Protein AF-A0A8T2N1R2-F1 (afdb_monomer)

Organism: NCBI:txid121402

Solvent-accessible surface area (backbone atoms only — not comparable to full-atom values): 10730 Å² total; per-residue (Å²): 121,95,56,75,42,43,44,20,63,55,46,2,45,54,53,41,50,47,35,52,53,49,24,70,77,41,65,88,71,53,42,64,60,51,45,48,59,64,24,45,57,50,28,50,69,54,32,20,38,89,85,43,65,39,53,32,65,60,62,90,76,58,83,48,73,69,56,55,56,65,55,77,40,59,55,21,35,24,44,32,15,43,54,51,52,52,51,24,61,82,59,32,59,76,35,46,76,62,33,73,69,36,48,76,73,36,93,70,86,63,99,56,56,68,66,68,43,48,47,41,61,29,62,38,50,48,53,69,44,75,49,74,41,86,90,81,20,39,35,36,52,41,72,42,50,81,54,85,84,64,81,72,101,66,93,72,71,50,60,42,82,42,78,51,68,56,98,86,39,78,50,84,71,44,73,44,74,47,56,57,52,72,49,86,88,121

Foldseek 3Di:
DPALLCLLLVQLVCLQVVLVVVCVVPVVPVSNVVLCVCQVVVVQQVLLALPFWFSGDDRVVDDDPVSSVVNPDSCSHRLSNVLLVVVCVLQPVVQVVVPDVSSVVDPRDDPDDPCVQVCLSGHGTADWDWDADLVFQKIAIDGHHPDPPDDDDDDHDHFDWDWDADPNHTDDIDTDRDRMDGDNPD

pLDDT: mean 91.83, std 6.38, range [62.91, 98.25]

Structure (mmCIF, N/CA/C/O backbone):
data_AF-A0A8T2N1R2-F1
#
_entry.id   AF-A0A8T2N1R2-F1
#
loop_
_atom_site.group_PDB
_atom_site.id
_atom_site.type_symbol
_atom_site.label_atom_id
_atom_site.label_alt_id
_atom_site.label_comp_id
_atom_site.label_asym_id
_atom_site.label_entity_id
_atom_site.label_seq_id
_atom_site.pd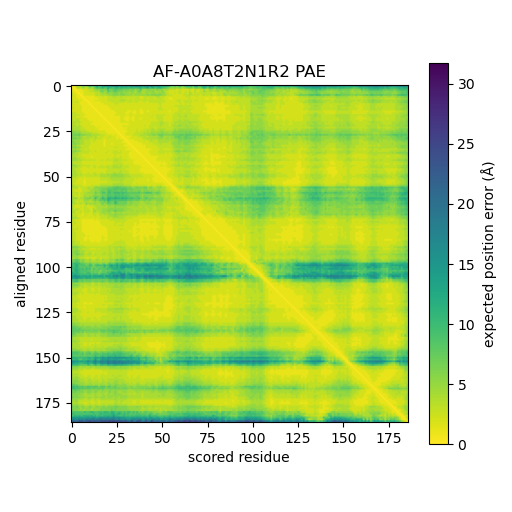bx_PDB_ins_code
_atom_site.Cartn_x
_atom_site.Cartn_y
_atom_site.Cartn_z
_atom_site.occupancy
_atom_site.B_iso_or_equiv
_atom_site.auth_seq_id
_atom_site.auth_comp_id
_atom_site.auth_asym_id
_atom_site.auth_atom_id
_atom_site.pdbx_PDB_model_num
ATOM 1 N N . MET A 1 1 ? 6.392 7.544 -17.492 1.00 75.44 1 MET A N 1
ATOM 2 C CA . MET A 1 1 ? 7.747 7.065 -17.164 1.00 75.44 1 MET A CA 1
ATOM 3 C C . MET A 1 1 ? 8.757 7.914 -17.919 1.00 75.44 1 MET A C 1
ATOM 5 O O . MET A 1 1 ? 8.677 7.963 -19.142 1.00 75.44 1 MET A O 1
ATOM 9 N N . LYS A 1 2 ? 9.627 8.644 -17.211 1.00 83.94 2 LYS A N 1
ATOM 10 C CA . LYS A 1 2 ? 10.732 9.404 -17.831 1.00 83.94 2 LYS A CA 1
ATOM 11 C C . LYS A 1 2 ? 12.068 8.660 -17.733 1.00 83.94 2 LYS A C 1
ATOM 13 O O . LYS A 1 2 ? 12.891 8.797 -18.632 1.00 83.94 2 LYS A O 1
ATOM 18 N N . TRP A 1 3 ? 12.240 7.849 -16.688 1.00 90.31 3 TRP A N 1
ATOM 19 C CA . TRP A 1 3 ? 13.431 7.044 -16.433 1.00 90.31 3 TRP A CA 1
ATOM 20 C C . TRP A 1 3 ? 13.084 5.730 -15.704 1.00 90.31 3 TRP A C 1
ATOM 22 O O . TRP A 1 3 ? 11.924 5.488 -15.367 1.00 90.31 3 TRP A O 1
ATOM 32 N N . TRP A 1 4 ? 14.076 4.855 -15.506 1.00 87.06 4 TRP A N 1
ATOM 33 C CA . TRP A 1 4 ? 13.900 3.502 -14.955 1.00 87.06 4 TRP A CA 1
ATOM 34 C C . TRP A 1 4 ? 13.509 3.460 -13.475 1.00 87.06 4 TRP A C 1
ATOM 36 O O . TRP A 1 4 ? 12.897 2.490 -13.049 1.00 87.06 4 TRP A O 1
ATOM 46 N N . ASN A 1 5 ? 13.782 4.511 -12.701 1.00 87.44 5 ASN A N 1
ATOM 47 C CA . ASN A 1 5 ? 13.339 4.620 -11.304 1.00 87.44 5 ASN A CA 1
ATOM 48 C C . ASN A 1 5 ? 11.800 4.614 -11.153 1.00 87.44 5 ASN A C 1
ATOM 50 O O . ASN A 1 5 ? 11.298 4.278 -10.086 1.00 87.44 5 ASN A O 1
ATOM 54 N N . ASP A 1 6 ? 11.061 4.933 -12.223 1.00 90.06 6 ASP A N 1
ATOM 55 C CA . ASP A 1 6 ? 9.595 4.871 -12.277 1.00 90.06 6 ASP A CA 1
ATOM 56 C C . ASP A 1 6 ? 9.065 3.544 -12.862 1.00 90.06 6 ASP A C 1
ATOM 58 O O . ASP A 1 6 ? 7.872 3.442 -13.158 1.00 90.06 6 ASP A O 1
ATOM 62 N N . LEU A 1 7 ? 9.914 2.525 -13.072 1.00 91.44 7 LEU A N 1
ATOM 63 C CA . LEU A 1 7 ? 9.506 1.244 -13.673 1.00 91.44 7 LEU A CA 1
ATOM 64 C C . LEU A 1 7 ? 8.327 0.602 -12.927 1.00 91.44 7 LEU A C 1
ATOM 66 O O . LEU A 1 7 ? 7.399 0.097 -13.558 1.00 91.44 7 LEU A O 1
ATOM 70 N N . TRP A 1 8 ? 8.318 0.701 -11.595 1.00 94.62 8 TRP A N 1
ATOM 71 C CA . TRP A 1 8 ? 7.246 0.190 -10.738 1.00 94.62 8 TRP A CA 1
ATOM 72 C C . TRP A 1 8 ? 5.869 0.756 -11.092 1.00 94.62 8 TRP A C 1
ATOM 74 O O . TRP A 1 8 ? 4.864 0.065 -10.940 1.00 94.62 8 TRP A O 1
ATOM 84 N N . LEU A 1 9 ? 5.799 2.000 -11.579 1.00 92.94 9 LEU A N 1
ATOM 85 C CA . LEU A 1 9 ? 4.529 2.611 -11.947 1.00 92.94 9 LEU A CA 1
ATOM 86 C C . LEU A 1 9 ? 3.963 1.957 -13.207 1.00 92.94 9 LEU A C 1
ATOM 88 O O . LEU A 1 9 ? 2.752 1.848 -13.330 1.00 92.94 9 LEU A O 1
ATOM 92 N N . ASN A 1 10 ? 4.819 1.510 -14.127 1.00 92.75 10 ASN A N 1
ATOM 93 C CA . ASN A 1 10 ? 4.383 0.777 -15.310 1.00 92.75 10 ASN A CA 1
ATOM 94 C C . ASN A 1 10 ? 4.013 -0.669 -14.952 1.00 92.75 10 ASN A C 1
ATOM 96 O O . ASN A 1 10 ? 2.876 -1.091 -15.159 1.00 92.75 10 ASN A O 1
ATOM 100 N N . GLU A 1 11 ? 4.951 -1.406 -14.355 1.00 96.00 11 GLU A N 1
ATOM 101 C CA . GLU A 1 11 ? 4.791 -2.840 -14.085 1.00 96.00 11 GLU A CA 1
ATOM 102 C C . GLU A 1 11 ? 3.768 -3.120 -12.980 1.00 96.00 11 GLU A C 1
ATOM 104 O O . GLU A 1 11 ? 2.915 -4.000 -13.111 1.00 96.00 11 GLU A O 1
ATOM 109 N N . GLY A 1 12 ? 3.784 -2.330 -11.906 1.00 95.81 12 GLY A N 1
ATOM 110 C CA . GLY A 1 12 ? 2.797 -2.414 -10.835 1.00 95.81 12 GLY A CA 1
ATOM 111 C C . GLY A 1 12 ? 1.394 -2.042 -11.311 1.00 95.81 12 GLY A C 1
ATOM 112 O O . GLY A 1 12 ? 0.423 -2.686 -10.910 1.00 95.81 12 GLY A O 1
ATOM 113 N N . PHE A 1 13 ? 1.265 -1.050 -12.205 1.00 94.06 13 PHE A N 1
ATOM 114 C CA . PHE A 1 13 ? -0.029 -0.700 -12.796 1.00 94.06 13 PHE A CA 1
ATOM 115 C C . PHE A 1 13 ? -0.547 -1.824 -13.684 1.00 94.06 13 PHE A C 1
ATOM 117 O O . PHE A 1 13 ? -1.669 -2.273 -13.465 1.00 94.06 13 PHE A O 1
ATOM 124 N N . ALA A 1 14 ? 0.272 -2.326 -14.616 1.00 95.25 14 ALA A N 1
ATOM 125 C CA . ALA A 1 14 ? -0.081 -3.453 -15.477 1.00 95.25 14 ALA A CA 1
ATOM 126 C C . ALA A 1 14 ? -0.496 -4.683 -14.653 1.00 95.25 14 ALA A C 1
ATOM 128 O O . ALA A 1 14 ? -1.533 -5.293 -14.918 1.00 95.25 14 ALA A O 1
ATOM 129 N N . THR A 1 15 ? 0.262 -4.988 -13.596 1.00 96.69 15 THR A N 1
ATOM 130 C CA . THR A 1 15 ? -0.050 -6.071 -12.659 1.00 96.69 15 THR A CA 1
ATOM 131 C C . THR A 1 15 ? -1.412 -5.850 -12.007 1.00 96.69 15 THR A C 1
ATOM 133 O O . THR A 1 15 ? -2.257 -6.736 -12.088 1.00 96.69 15 THR A O 1
ATOM 136 N N . TYR A 1 16 ? -1.686 -4.677 -11.425 1.00 95.44 16 TYR A N 1
ATOM 137 C CA . TYR A 1 16 ? -2.977 -4.395 -10.786 1.00 95.44 16 TYR A CA 1
ATOM 138 C C . TYR A 1 16 ? -4.156 -4.471 -11.767 1.00 95.44 16 TYR A C 1
ATOM 140 O O . TYR A 1 16 ? -5.131 -5.180 -11.507 1.00 95.44 16 TYR A O 1
ATOM 148 N N . VAL A 1 17 ? -4.070 -3.788 -12.912 1.00 93.25 17 VAL A N 1
ATOM 149 C CA . VAL A 1 17 ? -5.184 -3.742 -13.871 1.00 93.25 17 VAL A CA 1
ATOM 150 C C . VAL A 1 17 ? -5.419 -5.079 -14.567 1.00 93.25 17 VAL A C 1
ATOM 152 O O . VAL A 1 17 ? -6.540 -5.327 -15.002 1.00 93.25 17 VAL A O 1
ATOM 155 N N . SER A 1 18 ? -4.424 -5.973 -14.618 1.00 95.56 18 SER A N 1
ATOM 156 C CA . SER A 1 18 ? -4.630 -7.339 -15.115 1.00 95.56 18 SER A CA 1
ATOM 157 C C . SER A 1 18 ? -5.675 -8.100 -14.290 1.00 95.56 18 SER A C 1
ATOM 159 O O . SER A 1 18 ? -6.527 -8.771 -14.868 1.00 95.56 18 SER A O 1
ATOM 161 N N . TYR A 1 19 ? -5.695 -7.918 -12.960 1.00 95.38 19 TYR A N 1
ATOM 162 C CA . TYR A 1 19 ? -6.722 -8.500 -12.089 1.00 95.38 19 TYR A CA 1
ATOM 163 C C . TYR A 1 19 ? -8.093 -7.863 -12.325 1.00 95.38 19 TYR A C 1
ATOM 165 O O . TYR A 1 19 ? -9.101 -8.562 -12.266 1.00 95.38 19 TYR A O 1
ATOM 173 N N . LEU A 1 20 ? -8.146 -6.556 -12.612 1.00 92.81 20 LEU A N 1
ATOM 174 C CA . LEU A 1 20 ? -9.402 -5.876 -12.946 1.00 92.81 20 LEU A CA 1
ATOM 175 C C . LEU A 1 20 ? -9.973 -6.391 -14.271 1.00 92.81 20 LEU A C 1
ATOM 177 O O . LEU A 1 20 ? -11.139 -6.763 -14.316 1.00 92.81 20 LEU A O 1
ATOM 181 N N . GLY A 1 21 ? -9.146 -6.469 -15.316 1.00 93.62 21 GLY A N 1
ATOM 182 C CA . GLY A 1 21 ? -9.560 -6.951 -16.633 1.00 93.62 21 GLY A CA 1
ATOM 183 C C . GLY A 1 21 ? -9.948 -8.429 -16.629 1.00 93.62 21 GLY A C 1
ATOM 184 O O . GLY A 1 21 ? -10.961 -8.795 -17.214 1.00 93.62 21 GLY A O 1
ATOM 185 N N . ALA A 1 22 ? -9.197 -9.278 -15.924 1.00 96.06 22 ALA A N 1
ATOM 186 C CA . ALA A 1 22 ? -9.553 -10.687 -15.771 1.00 96.06 22 ALA A CA 1
ATOM 187 C C . ALA A 1 22 ? -10.863 -10.870 -14.989 1.00 96.06 22 ALA A C 1
ATOM 189 O O . ALA A 1 22 ? -11.673 -11.712 -15.355 1.00 96.06 22 ALA A O 1
ATOM 190 N N . ASN A 1 23 ? -11.104 -10.062 -13.951 1.00 95.19 23 ASN A N 1
ATOM 191 C CA . ASN A 1 23 ? -12.371 -10.075 -13.222 1.00 95.19 23 ASN A CA 1
ATOM 192 C C . ASN A 1 23 ? -13.541 -9.523 -14.051 1.00 95.19 23 ASN A C 1
ATOM 194 O O . ASN A 1 23 ? -14.673 -9.923 -13.828 1.00 95.19 23 ASN A O 1
ATOM 198 N N . ASP A 1 24 ? -13.303 -8.570 -14.950 1.00 94.31 24 ASP A N 1
ATOM 199 C CA . ASP A 1 24 ? -14.333 -8.072 -15.870 1.00 94.31 24 ASP A CA 1
ATOM 200 C C . ASP A 1 24 ? -14.708 -9.137 -16.912 1.00 94.31 24 ASP A C 1
ATOM 202 O O . ASP A 1 24 ? -15.887 -9.366 -17.173 1.00 94.31 24 ASP A O 1
ATOM 206 N N . ALA A 1 25 ? -13.708 -9.850 -17.441 1.00 97.25 25 ALA A N 1
ATOM 207 C CA . ALA A 1 25 ? -13.913 -10.955 -18.371 1.00 97.25 25 ALA A CA 1
ATOM 208 C C . ALA A 1 25 ? -14.581 -12.175 -17.712 1.00 97.25 25 ALA A C 1
ATOM 210 O O . ALA A 1 25 ? -15.438 -12.801 -18.329 1.00 97.25 25 ALA A O 1
ATOM 211 N N . GLU A 1 26 ? -14.201 -12.500 -16.472 1.00 96.94 26 GLU A N 1
ATOM 212 C CA . GLU A 1 26 ? -14.676 -13.674 -15.727 1.00 96.94 26 GLU A CA 1
ATOM 213 C C . GLU A 1 26 ? -15.063 -13.302 -14.274 1.00 96.94 26 GLU A C 1
ATOM 215 O O . GLU A 1 26 ? -14.305 -13.562 -13.329 1.00 96.94 26 GLU A O 1
ATOM 220 N N . PRO A 1 27 ? -16.247 -12.694 -14.052 1.00 95.38 27 PRO A N 1
ATOM 221 C CA . PRO A 1 27 ? -16.643 -12.156 -12.742 1.00 95.38 27 PRO A CA 1
ATOM 222 C C . PRO A 1 27 ? -16.803 -13.199 -11.630 1.00 95.38 27 PRO A C 1
ATOM 224 O O . PRO A 1 27 ? -16.587 -12.892 -10.457 1.00 95.38 27 PRO A O 1
ATOM 227 N N . ASP A 1 28 ? -17.145 -14.439 -11.984 1.00 96.44 28 ASP A N 1
ATOM 228 C CA . ASP A 1 28 ? -17.453 -15.503 -11.020 1.00 96.44 28 ASP A CA 1
ATOM 229 C C . ASP A 1 28 ? -16.201 -16.208 -10.463 1.00 96.44 28 ASP A C 1
ATOM 231 O O . ASP A 1 28 ? -16.298 -17.054 -9.574 1.00 96.44 28 ASP A O 1
ATOM 235 N N . TRP A 1 29 ? -15.008 -15.882 -10.970 1.00 95.19 29 TRP A N 1
ATOM 236 C CA . TRP A 1 29 ? -13.757 -16.544 -10.576 1.00 95.19 29 TRP A CA 1
ATOM 237 C C . TRP A 1 29 ? -13.134 -15.979 -9.293 1.00 95.19 29 TRP A C 1
ATOM 239 O O . TRP A 1 29 ? -12.192 -16.567 -8.763 1.00 95.19 29 TRP A O 1
ATOM 249 N N . GLY A 1 30 ? -13.614 -14.832 -8.798 1.00 93.31 30 GLY A N 1
ATOM 250 C CA . GLY A 1 30 ? -13.039 -14.180 -7.615 1.00 93.31 30 GLY A CA 1
ATOM 251 C C . GLY A 1 30 ? -11.601 -13.689 -7.830 1.00 93.31 30 GLY A C 1
ATOM 252 O O . GLY A 1 30 ? -10.791 -13.677 -6.904 1.00 93.31 30 GLY A O 1
ATOM 253 N N . VAL A 1 31 ? -11.246 -13.289 -9.058 1.00 93.62 31 VAL A N 1
ATOM 254 C CA . VAL A 1 31 ? -9.857 -12.962 -9.437 1.00 93.62 31 VAL A CA 1
ATOM 255 C C . VAL A 1 31 ? -9.283 -11.809 -8.608 1.00 93.62 31 VAL A C 1
ATOM 257 O O . VAL A 1 31 ? -8.111 -11.855 -8.232 1.00 93.62 31 VAL A O 1
ATOM 260 N N . LYS A 1 32 ? -10.094 -10.800 -8.253 1.00 91.19 32 LYS A N 1
ATOM 261 C CA . LYS A 1 32 ? -9.642 -9.678 -7.406 1.00 91.19 32 LYS A CA 1
ATOM 262 C C . LYS A 1 32 ? -9.130 -10.140 -6.029 1.00 91.19 32 LYS A C 1
ATOM 264 O O . LYS A 1 32 ? -8.213 -9.512 -5.495 1.00 91.19 32 LYS A O 1
ATOM 269 N N . ASP A 1 33 ? -9.641 -11.245 -5.486 1.00 93.75 33 ASP A N 1
ATOM 270 C CA . ASP A 1 33 ? -9.211 -11.779 -4.186 1.00 93.75 33 ASP A CA 1
ATOM 271 C C . ASP A 1 33 ? -7.852 -12.484 -4.278 1.00 93.75 33 ASP A C 1
ATOM 273 O O . ASP A 1 33 ? -7.022 -12.379 -3.369 1.00 93.75 33 ASP A O 1
ATOM 277 N N . LEU A 1 34 ? -7.564 -13.123 -5.418 1.00 94.56 34 LEU A N 1
ATOM 278 C CA . LEU A 1 34 ? -6.270 -13.761 -5.679 1.00 94.56 34 LEU A CA 1
ATOM 279 C C . LEU A 1 34 ? -5.113 -12.758 -5.620 1.00 94.56 34 LEU A C 1
ATOM 281 O O . LEU A 1 34 ? -4.001 -13.118 -5.229 1.00 94.56 34 LEU A O 1
ATOM 285 N N . MET A 1 35 ? -5.367 -11.485 -5.937 1.00 94.50 35 MET A N 1
ATOM 286 C CA . MET A 1 35 ? -4.364 -10.429 -5.810 1.00 94.50 35 MET A CA 1
ATOM 287 C C . MET A 1 35 ? -3.853 -10.287 -4.371 1.00 94.50 35 MET A C 1
ATOM 289 O O . MET A 1 35 ? -2.653 -10.086 -4.167 1.00 94.50 35 MET A O 1
ATOM 293 N N . VAL A 1 36 ? -4.738 -10.405 -3.376 1.00 94.81 36 VAL A N 1
ATOM 294 C CA . VAL A 1 36 ? -4.368 -10.307 -1.957 1.00 94.81 36 VAL A CA 1
ATOM 295 C C . VAL A 1 36 ? -3.434 -11.454 -1.583 1.00 94.81 36 VAL A C 1
ATOM 297 O O . VAL A 1 36 ? -2.386 -11.231 -0.978 1.00 94.81 36 VAL A O 1
ATOM 300 N N . LEU A 1 37 ? -3.769 -12.673 -2.004 1.00 94.31 37 LEU A N 1
ATOM 301 C CA . LEU A 1 37 ? -2.959 -13.853 -1.726 1.00 94.31 37 LEU A CA 1
ATOM 302 C C . LEU A 1 37 ? -1.587 -13.790 -2.410 1.00 94.31 37 LEU A C 1
ATOM 304 O O . LEU A 1 37 ? -0.562 -13.951 -1.751 1.00 94.31 37 LEU A O 1
ATOM 308 N N . TYR A 1 38 ? -1.554 -13.555 -3.722 1.00 94.31 38 TYR A N 1
ATOM 309 C CA . TYR A 1 38 ? -0.323 -13.717 -4.498 1.00 94.31 38 TYR A CA 1
ATOM 310 C C . TYR A 1 38 ? 0.580 -12.481 -4.507 1.00 94.31 38 TYR A C 1
ATOM 312 O O . TYR A 1 38 ? 1.798 -12.633 -4.545 1.00 94.31 38 TYR A O 1
ATOM 320 N N . ASN A 1 39 ? 0.021 -11.268 -4.443 1.00 96.44 39 ASN A N 1
ATOM 321 C CA . ASN A 1 39 ? 0.820 -10.038 -4.502 1.00 96.44 39 ASN A CA 1
ATOM 322 C C . ASN A 1 39 ? 1.014 -9.433 -3.120 1.00 96.44 39 ASN A C 1
ATOM 324 O O . ASN A 1 39 ? 2.153 -9.229 -2.717 1.00 96.44 39 ASN A O 1
ATOM 328 N N . VAL A 1 40 ? -0.074 -9.184 -2.383 1.00 96.12 40 VAL A N 1
ATOM 329 C CA . VAL A 1 40 ? 0.010 -8.486 -1.089 1.00 96.12 40 VAL A CA 1
ATOM 330 C C . VAL A 1 40 ? 0.746 -9.348 -0.061 1.00 96.12 40 VAL A C 1
ATOM 332 O O . VAL A 1 40 ? 1.785 -8.942 0.454 1.00 96.12 40 VAL A O 1
ATOM 335 N N . HIS A 1 41 ? 0.269 -10.567 0.204 1.00 94.88 41 HIS A N 1
ATOM 336 C CA . HIS A 1 41 ? 0.947 -11.462 1.147 1.00 94.88 41 HIS A CA 1
ATOM 337 C C . HIS A 1 41 ? 2.305 -11.943 0.630 1.00 94.88 41 HIS A C 1
ATOM 339 O O . HIS A 1 41 ? 3.254 -12.030 1.409 1.00 94.88 41 HIS A O 1
ATOM 345 N N . GLY A 1 42 ? 2.410 -12.216 -0.675 1.00 95.38 42 GLY A N 1
ATOM 346 C CA . GLY A 1 42 ? 3.668 -12.622 -1.300 1.00 95.38 42 GLY A CA 1
ATOM 347 C C . GLY A 1 42 ? 4.776 -11.586 -1.106 1.00 95.38 42 GLY A C 1
ATOM 348 O O . GLY A 1 42 ? 5.885 -11.939 -0.706 1.00 95.38 42 GLY A O 1
ATOM 349 N N . VAL A 1 43 ? 4.476 -10.300 -1.322 1.00 97.69 43 VAL A N 1
ATOM 350 C CA . VAL A 1 43 ? 5.486 -9.242 -1.211 1.00 97.69 43 VAL A CA 1
ATOM 351 C C . VAL A 1 43 ? 5.823 -8.881 0.232 1.00 97.69 43 VAL A C 1
ATOM 353 O O . VAL A 1 43 ? 6.958 -8.503 0.504 1.00 97.69 43 VAL A O 1
ATOM 356 N N . PHE A 1 44 ? 4.903 -9.069 1.185 1.00 97.75 44 PHE A N 1
ATOM 357 C CA . PHE A 1 44 ? 5.205 -8.840 2.601 1.00 97.75 44 PHE A CA 1
ATOM 358 C C . PHE A 1 44 ? 6.387 -9.672 3.105 1.00 97.75 44 PHE A C 1
ATOM 360 O O . PHE A 1 44 ? 7.152 -9.184 3.931 1.00 97.75 44 PHE A O 1
ATOM 367 N N . ALA A 1 45 ? 6.576 -10.895 2.599 1.00 95.81 45 ALA A N 1
ATOM 368 C CA . ALA A 1 45 ? 7.683 -11.751 3.020 1.00 95.81 45 ALA A CA 1
ATOM 369 C C . ALA A 1 45 ? 9.061 -11.176 2.649 1.00 95.81 45 ALA A C 1
ATOM 371 O O . ALA A 1 45 ? 10.002 -11.293 3.430 1.00 95.81 45 ALA A O 1
ATOM 372 N N . VAL A 1 46 ? 9.179 -10.549 1.474 1.00 96.25 46 VAL A N 1
ATOM 373 C CA . VAL A 1 46 ? 10.442 -9.953 1.008 1.00 96.25 46 VAL A CA 1
ATOM 374 C C . VAL A 1 46 ? 10.617 -8.518 1.496 1.00 96.25 46 VAL A C 1
ATOM 376 O O . VAL A 1 46 ? 11.725 -8.114 1.835 1.00 96.25 46 VAL A O 1
ATOM 379 N N . ASP A 1 47 ? 9.527 -7.757 1.593 1.00 97.25 47 ASP A N 1
ATOM 380 C CA . ASP A 1 47 ? 9.571 -6.341 1.956 1.00 97.25 47 ASP A CA 1
ATOM 381 C C . ASP A 1 47 ? 9.741 -6.129 3.470 1.00 97.25 47 ASP A C 1
ATOM 383 O O . ASP A 1 47 ? 10.108 -5.045 3.911 1.00 97.25 47 ASP A O 1
ATOM 387 N N . ALA A 1 48 ? 9.537 -7.183 4.267 1.00 97.00 48 ALA A N 1
ATOM 388 C CA . ALA A 1 48 ? 9.847 -7.226 5.695 1.00 97.00 48 ALA A CA 1
ATOM 389 C C . ALA A 1 48 ? 11.308 -7.629 5.997 1.00 97.00 48 ALA A C 1
ATOM 391 O O . ALA A 1 48 ? 11.648 -7.903 7.152 1.00 97.00 48 ALA A O 1
ATOM 392 N N . LEU A 1 49 ? 12.178 -7.716 4.986 1.00 95.75 49 LEU A N 1
ATOM 393 C CA . LEU A 1 49 ? 13.613 -7.936 5.171 1.00 95.75 49 LEU A CA 1
ATOM 394 C C . LEU A 1 49 ? 14.355 -6.597 5.236 1.00 95.75 49 LEU A C 1
ATOM 396 O O . LEU A 1 49 ? 14.059 -5.666 4.489 1.00 95.75 49 LEU A O 1
ATOM 400 N N . ALA A 1 50 ? 15.399 -6.518 6.066 1.00 94.00 50 ALA A N 1
ATOM 401 C CA . ALA A 1 50 ? 16.259 -5.332 6.139 1.00 94.00 50 ALA A CA 1
ATOM 402 C C . ALA A 1 50 ? 16.998 -5.029 4.820 1.00 94.00 50 ALA A C 1
ATOM 404 O O . ALA A 1 50 ? 17.462 -3.909 4.620 1.00 94.00 50 ALA A O 1
ATOM 405 N N . SER A 1 51 ? 17.090 -6.016 3.925 1.00 92.62 51 SER A N 1
ATOM 406 C CA . SER A 1 51 ? 17.668 -5.903 2.584 1.00 92.62 51 SER A CA 1
ATOM 407 C C . SER A 1 51 ? 16.668 -5.470 1.503 1.00 92.62 51 SER A C 1
ATOM 409 O O . SER A 1 51 ? 17.033 -5.487 0.331 1.00 92.62 51 SER A O 1
ATOM 411 N N . SER A 1 52 ? 15.416 -5.149 1.858 1.00 94.75 52 SER A N 1
ATOM 412 C CA . SER A 1 52 ? 14.434 -4.614 0.903 1.00 94.75 52 SER A CA 1
ATOM 413 C C . SER A 1 52 ? 14.879 -3.253 0.337 1.00 94.75 52 SER A C 1
ATOM 415 O O . SER A 1 52 ? 15.862 -2.652 0.780 1.00 94.75 52 SER A O 1
ATOM 417 N N . HIS A 1 53 ? 14.133 -2.729 -0.633 1.00 94.00 53 HIS A N 1
ATOM 418 C CA . HIS A 1 53 ? 14.340 -1.404 -1.203 1.00 94.00 53 HIS A CA 1
ATOM 419 C C . HIS A 1 53 ? 13.014 -0.645 -1.423 1.00 94.00 53 HIS A C 1
ATOM 421 O O . HIS A 1 53 ? 11.931 -1.235 -1.421 1.00 94.00 53 HIS A O 1
ATOM 427 N N . PRO A 1 54 ? 13.057 0.694 -1.556 1.00 95.19 54 PRO A N 1
ATOM 428 C CA . PRO A 1 54 ? 11.894 1.490 -1.953 1.00 95.19 54 PRO A CA 1
ATOM 429 C C . PRO A 1 54 ? 11.386 1.128 -3.358 1.00 95.19 54 PRO A C 1
ATOM 431 O O . PRO A 1 54 ? 12.154 0.632 -4.181 1.00 95.19 54 PRO A O 1
ATOM 434 N N . LEU A 1 55 ? 10.120 1.444 -3.662 1.00 95.06 55 LEU A N 1
ATOM 435 C CA . LEU A 1 55 ? 9.576 1.319 -5.027 1.00 95.06 55 LEU A CA 1
ATOM 436 C C . LEU A 1 55 ? 10.240 2.296 -5.999 1.00 95.06 55 LEU A C 1
ATOM 438 O O . LEU A 1 55 ? 10.463 1.966 -7.157 1.00 95.06 55 LEU A O 1
ATOM 442 N N . SER A 1 56 ? 10.526 3.505 -5.518 1.00 93.56 56 SER A N 1
ATOM 443 C CA . SER A 1 56 ? 11.153 4.565 -6.292 1.00 93.56 56 SER A CA 1
ATOM 444 C C . SER A 1 56 ? 12.396 5.064 -5.575 1.00 93.56 56 SER A C 1
ATOM 446 O O . SER A 1 56 ? 12.377 5.353 -4.378 1.00 93.56 56 SER A O 1
ATOM 448 N N . SER A 1 57 ? 13.459 5.239 -6.346 1.00 88.25 57 SER A N 1
ATOM 449 C CA . SER A 1 57 ? 14.712 5.870 -5.942 1.00 88.25 57 SER A CA 1
ATOM 450 C C . SER A 1 57 ? 14.945 7.155 -6.740 1.00 88.25 57 SER A C 1
ATOM 452 O O . SER A 1 57 ? 14.129 7.541 -7.588 1.00 88.25 57 SER A O 1
ATOM 454 N N . ARG A 1 58 ? 16.046 7.857 -6.454 1.00 86.31 58 ARG A N 1
ATOM 455 C CA . ARG A 1 58 ? 16.462 9.008 -7.265 1.00 86.31 58 ARG A CA 1
ATOM 456 C C . ARG A 1 58 ? 16.932 8.521 -8.634 1.00 86.31 58 ARG A C 1
ATOM 458 O O . ARG A 1 58 ? 17.632 7.518 -8.717 1.00 86.31 58 ARG A O 1
ATOM 465 N N . GLU A 1 59 ? 16.621 9.261 -9.698 1.00 87.00 59 GLU A N 1
ATOM 466 C CA . GLU A 1 59 ? 17.072 8.927 -11.063 1.00 87.00 59 GLU A CA 1
ATOM 467 C C . GLU A 1 59 ? 18.594 8.706 -11.126 1.00 87.00 59 GLU A C 1
ATOM 469 O O . GLU A 1 59 ? 19.066 7.736 -11.713 1.00 87.00 59 GLU A O 1
ATOM 474 N N . GLU A 1 60 ? 19.344 9.560 -10.425 1.00 85.81 60 GLU A N 1
ATOM 475 C CA . GLU A 1 60 ? 20.806 9.532 -10.304 1.00 85.81 60 GLU A CA 1
ATOM 476 C C . GLU A 1 60 ? 21.359 8.254 -9.647 1.00 85.81 60 GLU A C 1
ATOM 478 O O . GLU A 1 60 ? 22.560 8.006 -9.727 1.00 85.81 60 GLU A O 1
ATOM 483 N N . GLU A 1 61 ? 20.531 7.444 -8.985 1.00 86.69 61 GLU A N 1
ATOM 484 C CA . GLU A 1 61 ? 20.948 6.179 -8.369 1.00 86.69 61 GLU A CA 1
ATOM 485 C C . GLU A 1 61 ? 20.878 5.007 -9.365 1.00 86.69 61 GLU A C 1
ATOM 487 O O . GLU A 1 61 ? 21.542 3.989 -9.156 1.00 86.69 61 GLU A O 1
ATOM 492 N N . ILE A 1 62 ? 20.162 5.165 -10.488 1.00 87.38 62 ILE A N 1
ATOM 493 C CA . ILE A 1 62 ? 19.934 4.129 -11.506 1.00 87.38 62 ILE A CA 1
ATOM 494 C C . ILE A 1 62 ? 20.601 4.536 -12.825 1.00 87.38 62 ILE A C 1
ATOM 496 O O . ILE A 1 62 ? 19.986 5.169 -13.680 1.00 87.38 62 ILE A O 1
ATOM 500 N N . ASN A 1 63 ? 21.866 4.147 -13.014 1.00 87.19 63 ASN A N 1
ATOM 501 C CA . ASN A 1 63 ? 22.630 4.507 -14.222 1.00 87.19 63 ASN A CA 1
ATOM 502 C C . ASN A 1 63 ? 23.178 3.301 -14.987 1.00 87.19 63 ASN A C 1
ATOM 504 O O . ASN A 1 63 ? 23.427 3.386 -16.189 1.00 87.19 63 ASN A O 1
ATOM 508 N N . LYS A 1 64 ? 23.440 2.188 -14.297 1.00 90.19 64 LYS A N 1
ATOM 509 C CA . LYS A 1 64 ? 24.088 1.010 -14.880 1.00 90.19 64 LYS A CA 1
ATOM 510 C C . LYS A 1 64 ? 23.049 -0.052 -15.248 1.00 90.19 64 LYS A C 1
ATOM 512 O O . LYS A 1 64 ? 22.111 -0.254 -14.482 1.00 90.19 64 LYS A O 1
ATOM 517 N N . PRO A 1 65 ? 23.264 -0.829 -16.326 1.00 90.12 65 PRO A N 1
ATOM 518 C CA . PRO A 1 65 ? 22.366 -1.926 -16.700 1.00 90.12 65 PRO A CA 1
ATOM 519 C C . PRO A 1 65 ? 22.100 -2.935 -15.576 1.00 90.12 65 PRO A C 1
ATOM 521 O O . PRO A 1 65 ? 20.980 -3.404 -15.433 1.00 90.12 65 PRO A O 1
ATOM 524 N N . ALA A 1 66 ? 23.104 -3.234 -14.743 1.00 87.75 66 ALA A N 1
ATOM 525 C CA . ALA A 1 66 ? 22.928 -4.119 -13.591 1.00 87.75 66 ALA A CA 1
ATOM 526 C C . ALA A 1 66 ? 21.914 -3.564 -12.575 1.00 87.75 66 ALA A C 1
ATOM 528 O O . ALA A 1 66 ? 21.044 -4.299 -12.133 1.00 87.75 66 ALA A O 1
ATOM 529 N N . GLN A 1 67 ? 21.968 -2.259 -12.292 1.00 86.06 67 GLN A N 1
ATOM 530 C CA . GLN A 1 67 ? 21.024 -1.592 -11.388 1.00 86.06 67 GLN A CA 1
ATOM 531 C C . GLN A 1 67 ? 19.611 -1.561 -11.979 1.00 86.06 67 GLN A C 1
ATOM 533 O O . GLN A 1 67 ? 18.636 -1.693 -11.258 1.00 86.06 67 GLN A O 1
ATOM 538 N N . ILE A 1 68 ? 19.493 -1.409 -13.303 1.00 87.00 68 ILE A N 1
ATOM 539 C CA . ILE A 1 68 ? 18.200 -1.499 -13.993 1.00 87.00 68 ILE A CA 1
ATOM 540 C C . ILE A 1 68 ? 17.631 -2.917 -13.860 1.00 87.00 68 ILE A C 1
ATOM 542 O O . ILE A 1 68 ? 16.452 -3.067 -13.563 1.00 87.00 68 ILE A O 1
ATOM 546 N N . ASN A 1 69 ? 18.460 -3.951 -14.035 1.00 88.12 69 ASN A N 1
ATOM 547 C CA . ASN A 1 69 ? 18.038 -5.346 -13.880 1.00 88.12 69 ASN A CA 1
ATOM 548 C C . ASN A 1 69 ? 17.578 -5.668 -12.451 1.00 88.12 69 ASN A C 1
ATOM 550 O O . ASN A 1 69 ? 16.646 -6.447 -12.285 1.00 88.12 69 ASN A O 1
ATOM 554 N N . GLU A 1 70 ? 18.194 -5.063 -11.433 1.00 87.81 70 GLU A N 1
ATOM 555 C CA . GLU A 1 70 ? 17.790 -5.223 -10.029 1.00 87.81 70 GLU A CA 1
ATOM 556 C C . GLU A 1 70 ? 16.364 -4.718 -9.757 1.00 87.81 70 GLU A C 1
ATOM 558 O O . GLU A 1 70 ? 15.716 -5.222 -8.849 1.00 87.81 70 GLU A O 1
ATOM 563 N N . LEU A 1 71 ? 15.834 -3.796 -10.572 1.00 88.69 71 LEU A N 1
ATOM 564 C CA . LEU A 1 71 ? 14.451 -3.324 -10.445 1.00 88.69 71 LEU A CA 1
ATOM 565 C C . LEU A 1 71 ? 13.415 -4.348 -10.933 1.00 88.69 71 LEU A C 1
ATOM 567 O O . LEU A 1 71 ? 12.227 -4.163 -10.686 1.00 88.69 71 LEU A O 1
ATOM 571 N N . PHE A 1 72 ? 13.812 -5.408 -11.643 1.00 90.38 72 PHE A N 1
ATOM 572 C CA . PHE A 1 72 ? 12.894 -6.451 -12.116 1.00 90.38 72 PHE A CA 1
ATOM 573 C C . PHE A 1 72 ? 12.665 -7.508 -11.030 1.00 90.38 72 PHE A C 1
ATOM 575 O O . PHE A 1 72 ? 13.048 -8.669 -11.175 1.00 90.38 72 PHE A O 1
ATOM 582 N N . ASP A 1 73 ? 12.040 -7.092 -9.934 1.00 93.31 73 ASP A N 1
ATOM 583 C CA . ASP A 1 73 ? 11.877 -7.893 -8.727 1.00 93.31 73 ASP A CA 1
ATOM 584 C C . ASP A 1 73 ? 10.427 -7.875 -8.198 1.00 93.31 73 ASP A C 1
ATOM 586 O O . ASP A 1 73 ? 9.536 -7.233 -8.750 1.00 93.31 73 ASP A O 1
ATOM 590 N N . SER A 1 74 ? 10.144 -8.591 -7.111 1.00 94.75 74 SER A N 1
ATOM 591 C CA . SER A 1 74 ? 8.788 -8.634 -6.552 1.00 94.75 74 SER A CA 1
ATOM 592 C C . SER A 1 74 ? 8.338 -7.310 -5.925 1.00 94.75 74 SER A C 1
ATOM 594 O O . SER A 1 74 ? 7.130 -7.077 -5.845 1.00 94.75 74 SER A O 1
ATOM 596 N N . ILE A 1 75 ? 9.247 -6.421 -5.512 1.00 97.12 75 ILE A N 1
ATOM 597 C CA . ILE A 1 75 ? 8.880 -5.086 -5.030 1.00 97.12 75 ILE A CA 1
ATOM 598 C C . ILE A 1 75 ? 8.251 -4.279 -6.173 1.00 97.12 75 ILE A C 1
ATOM 600 O O . ILE A 1 75 ? 7.107 -3.833 -6.050 1.00 97.12 75 ILE A O 1
ATOM 604 N N . THR A 1 76 ? 8.929 -4.159 -7.314 1.00 96.06 76 THR A N 1
ATOM 605 C CA . THR A 1 76 ? 8.443 -3.395 -8.478 1.00 96.06 76 THR A CA 1
ATOM 606 C C . THR A 1 76 ? 7.060 -3.846 -8.951 1.00 96.06 76 THR A C 1
ATOM 608 O O . THR A 1 76 ? 6.190 -3.007 -9.194 1.00 96.06 76 THR A O 1
ATOM 611 N N . TYR A 1 77 ? 6.824 -5.157 -9.034 1.00 97.12 77 TYR A N 1
ATOM 612 C CA . TYR A 1 77 ? 5.562 -5.707 -9.538 1.00 97.12 77 TYR A CA 1
ATOM 613 C C . TYR A 1 77 ? 4.510 -5.796 -8.426 1.00 97.12 77 TYR A C 1
ATOM 615 O O . TYR A 1 77 ? 3.478 -5.120 -8.469 1.00 97.12 77 TYR A O 1
ATOM 623 N N . SER A 1 78 ? 4.772 -6.598 -7.393 1.00 97.94 78 SER A N 1
ATOM 624 C CA . SER A 1 78 ? 3.770 -6.964 -6.390 1.00 97.94 78 SER A CA 1
ATOM 625 C C . SER A 1 78 ? 3.512 -5.848 -5.377 1.00 97.94 78 SER A C 1
ATOM 627 O O . SER A 1 78 ? 2.347 -5.575 -5.067 1.00 97.94 78 SER A O 1
ATOM 629 N N . LYS A 1 79 ? 4.548 -5.154 -4.873 1.00 98.25 79 LYS A N 1
ATOM 630 C CA . LYS A 1 79 ? 4.341 -3.994 -3.978 1.00 98.25 79 LYS A CA 1
ATOM 631 C C . LYS A 1 79 ? 3.778 -2.815 -4.761 1.00 98.25 79 LYS A C 1
ATOM 633 O O . LYS A 1 79 ? 2.84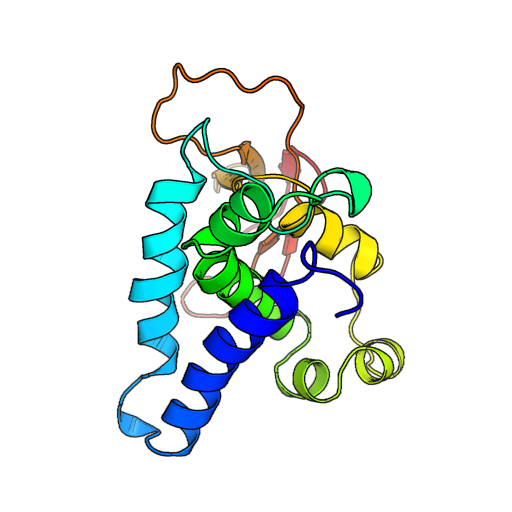2 -2.182 -4.274 1.00 98.25 79 LYS A O 1
ATOM 638 N N . GLY A 1 80 ? 4.265 -2.577 -5.981 1.00 97.50 80 GLY A N 1
ATOM 639 C CA . GLY A 1 80 ? 3.718 -1.559 -6.882 1.00 97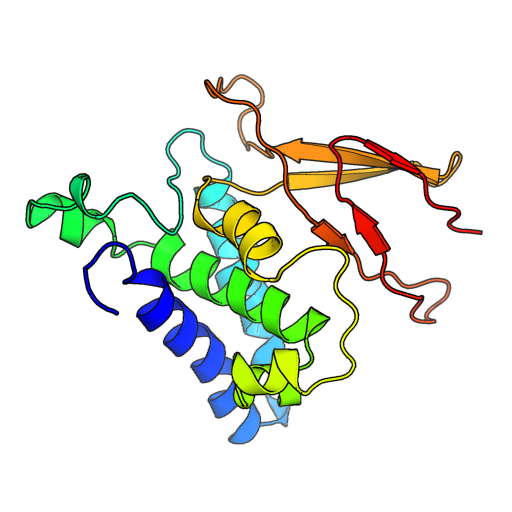.50 80 GLY A CA 1
ATOM 640 C C . GLY A 1 80 ? 2.210 -1.731 -7.083 1.00 97.50 80 GLY A C 1
ATOM 641 O O . GLY A 1 80 ? 1.434 -0.819 -6.795 1.00 97.50 80 GLY A O 1
ATOM 642 N N . ALA A 1 81 ? 1.774 -2.938 -7.454 1.00 97.50 81 ALA A N 1
ATOM 643 C CA . ALA A 1 81 ? 0.357 -3.264 -7.601 1.00 97.50 81 ALA A CA 1
ATOM 644 C C . ALA A 1 81 ? -0.427 -3.128 -6.285 1.00 97.50 81 ALA A C 1
ATOM 646 O O . ALA A 1 81 ? -1.537 -2.597 -6.272 1.00 97.50 81 ALA A O 1
ATOM 647 N N . SER A 1 82 ? 0.143 -3.572 -5.162 1.00 97.94 82 SER A N 1
ATOM 648 C CA . SER A 1 82 ? -0.504 -3.505 -3.842 1.00 97.94 82 SER A CA 1
ATOM 649 C C . SER A 1 82 ? -0.745 -2.063 -3.383 1.00 97.94 82 SER A C 1
ATOM 651 O O . SER A 1 82 ? -1.830 -1.741 -2.894 1.00 97.94 82 SER A O 1
ATOM 653 N N . VAL A 1 83 ? 0.235 -1.178 -3.589 1.00 97.62 83 VAL A N 1
ATOM 654 C CA . VAL A 1 83 ? 0.128 0.254 -3.280 1.00 97.62 83 VAL A CA 1
ATOM 655 C C . VAL A 1 83 ? -0.881 0.939 -4.207 1.00 97.62 83 VAL A C 1
ATOM 657 O O . VAL A 1 83 ? -1.687 1.738 -3.733 1.00 97.62 83 VAL A O 1
ATOM 660 N N . LEU A 1 84 ? -0.915 0.590 -5.498 1.00 96.06 84 LEU A N 1
ATOM 661 C CA . LEU A 1 84 ? -1.919 1.109 -6.437 1.00 96.06 84 LEU A CA 1
ATOM 662 C C . LEU A 1 84 ? -3.336 0.626 -6.110 1.00 96.06 84 LEU A C 1
ATOM 664 O O . LEU A 1 84 ? -4.276 1.415 -6.168 1.00 96.06 84 LEU A O 1
ATOM 668 N N . ARG A 1 85 ? -3.500 -0.629 -5.679 1.00 95.81 85 ARG A N 1
ATOM 669 C CA . ARG A 1 85 ? -4.780 -1.132 -5.163 1.00 95.81 85 ARG A CA 1
ATOM 670 C C . ARG A 1 85 ? -5.215 -0.359 -3.921 1.00 95.81 85 ARG A C 1
ATOM 672 O O . ARG A 1 85 ? -6.387 -0.009 -3.813 1.00 95.81 85 ARG A O 1
ATOM 679 N N . MET A 1 86 ? -4.310 -0.090 -2.979 1.00 96.69 86 MET A N 1
ATOM 680 C CA . MET A 1 86 ? -4.619 0.725 -1.797 1.00 96.69 86 MET A CA 1
ATOM 681 C C . MET A 1 86 ? -5.047 2.143 -2.200 1.00 96.69 86 MET A C 1
ATOM 683 O O . MET A 1 86 ? -6.081 2.615 -1.732 1.00 96.69 86 MET A O 1
ATOM 687 N N . LEU A 1 87 ? -4.306 2.774 -3.116 1.00 95.00 87 LEU A N 1
ATOM 688 C CA . LEU A 1 87 ? -4.642 4.072 -3.703 1.00 95.00 87 LEU A CA 1
ATOM 689 C C . LEU A 1 87 ? -6.040 4.076 -4.331 1.00 95.00 87 LEU A C 1
ATOM 691 O O . LEU A 1 87 ? -6.861 4.939 -4.026 1.00 95.00 87 LEU A O 1
ATOM 695 N N . SER A 1 88 ? -6.339 3.073 -5.155 1.00 93.31 88 SER A N 1
ATOM 696 C CA . SER A 1 88 ? -7.652 2.928 -5.777 1.00 93.31 88 SER A CA 1
ATOM 697 C C . SER A 1 88 ? -8.775 2.721 -4.761 1.00 93.31 88 SER A C 1
ATOM 699 O O . SER A 1 88 ? -9.904 3.111 -5.039 1.00 93.31 88 SER A O 1
ATOM 701 N N . ASN A 1 89 ? -8.510 2.118 -3.598 1.00 92.19 89 ASN A N 1
ATOM 702 C CA . ASN A 1 89 ? -9.540 1.927 -2.575 1.00 92.19 89 ASN A CA 1
ATOM 703 C C . ASN A 1 89 ? -9.954 3.258 -1.939 1.00 92.19 89 ASN A C 1
ATOM 705 O O . ASN A 1 89 ? -11.142 3.562 -1.911 1.00 92.19 89 ASN A O 1
ATOM 709 N N . PHE A 1 90 ? -9.007 4.082 -1.476 1.00 91.38 90 PHE A N 1
ATOM 710 C CA . PHE A 1 90 ? -9.368 5.341 -0.807 1.00 91.38 90 PHE A CA 1
ATOM 711 C C . PHE A 1 90 ? -9.746 6.477 -1.771 1.00 91.38 90 PHE A C 1
ATOM 713 O O . PHE A 1 90 ? -10.361 7.448 -1.339 1.00 91.38 90 PHE A O 1
ATOM 720 N N . LEU A 1 91 ? -9.408 6.372 -3.062 1.00 91.38 91 LEU A N 1
ATOM 721 C CA . LEU A 1 91 ? -9.937 7.269 -4.097 1.00 91.38 91 LEU A CA 1
ATOM 722 C C . LEU A 1 91 ? -11.273 6.796 -4.680 1.00 91.38 91 LEU A C 1
ATOM 724 O O . LEU A 1 91 ? -12.000 7.615 -5.232 1.00 91.38 91 LEU A O 1
ATOM 728 N N . SER A 1 92 ? -11.607 5.509 -4.544 1.00 88.75 92 SER A N 1
ATOM 729 C CA . SER A 1 92 ? -12.546 4.735 -5.373 1.00 88.75 92 SER A CA 1
ATOM 730 C C . SER A 1 92 ? -12.021 4.398 -6.780 1.00 88.75 92 SER A C 1
ATOM 732 O O . SER A 1 92 ? -11.367 5.210 -7.439 1.00 88.75 92 SER A O 1
ATOM 734 N N . GLU A 1 93 ? -12.351 3.193 -7.264 1.00 86.81 93 GLU A N 1
ATOM 735 C CA . GLU A 1 93 ? -11.969 2.691 -8.597 1.00 86.81 93 GLU A CA 1
ATOM 736 C C . GLU A 1 93 ? -12.380 3.654 -9.737 1.00 86.81 93 GLU A C 1
ATOM 738 O O . GLU A 1 93 ? -11.536 3.953 -10.584 1.00 86.81 93 GLU A O 1
ATOM 743 N N . PRO A 1 94 ? -13.591 4.259 -9.747 1.00 87.19 94 PRO A N 1
ATOM 744 C CA . PRO A 1 94 ? -13.973 5.209 -10.795 1.00 87.19 94 PRO A CA 1
ATOM 745 C C . PRO A 1 94 ? -13.133 6.491 -10.836 1.00 87.19 94 PRO A C 1
ATOM 747 O O . PRO A 1 94 ? -12.891 7.023 -11.919 1.00 87.19 94 PRO A O 1
ATOM 750 N N . VAL A 1 95 ? -12.710 7.017 -9.681 1.00 88.38 95 VAL A N 1
ATOM 751 C CA . VAL A 1 95 ? -11.832 8.199 -9.625 1.00 88.38 95 VAL A CA 1
ATOM 752 C C . VAL A 1 95 ? -10.419 7.804 -10.044 1.00 88.38 95 VAL A C 1
ATOM 754 O O . VAL A 1 95 ? -9.816 8.483 -10.871 1.00 88.38 95 VAL A O 1
ATOM 757 N N . PHE A 1 96 ? -9.921 6.668 -9.548 1.00 88.19 96 PHE A N 1
ATOM 758 C CA . PHE A 1 96 ? -8.599 6.144 -9.888 1.00 88.19 96 PHE A CA 1
ATOM 759 C C . PHE A 1 96 ? -8.418 5.941 -11.399 1.00 88.19 96 PHE A C 1
ATOM 761 O O . PHE A 1 96 ? -7.437 6.418 -11.967 1.00 88.19 96 PHE A O 1
ATOM 768 N N . VAL A 1 97 ? -9.386 5.303 -12.065 1.00 81.06 97 VAL A N 1
ATOM 769 C CA . VAL A 1 97 ? -9.351 5.035 -13.516 1.00 81.06 97 VAL A CA 1
ATOM 770 C C . VAL A 1 97 ? -9.325 6.326 -14.341 1.00 81.06 97 VAL A C 1
ATOM 772 O O . VAL A 1 97 ? -8.710 6.368 -15.405 1.00 81.06 97 VAL A O 1
ATOM 775 N N . LYS A 1 98 ? -9.961 7.399 -13.857 1.00 83.75 98 LYS A N 1
ATOM 776 C CA . LYS A 1 98 ? -9.940 8.709 -14.524 1.00 83.75 98 LYS A CA 1
ATOM 777 C C . LYS A 1 98 ? -8.639 9.493 -14.284 1.00 83.75 98 LYS A C 1
ATOM 779 O O . LYS A 1 98 ? -8.379 10.462 -14.995 1.00 83.75 98 LYS A O 1
ATOM 784 N N . GLY A 1 99 ? -7.811 9.070 -13.328 1.00 79.31 99 GLY A N 1
ATOM 785 C CA . GLY A 1 99 ? -6.488 9.631 -13.063 1.00 79.31 99 GLY A CA 1
ATOM 786 C C . GLY A 1 99 ? -6.485 10.908 -12.216 1.00 79.31 99 GLY A C 1
ATOM 787 O O . GLY A 1 99 ? -7.491 11.313 -11.643 1.00 79.31 99 GLY A O 1
ATOM 788 N N . LEU A 1 100 ? -5.313 11.550 -12.131 1.00 70.50 100 LEU A N 1
ATOM 789 C CA . LEU A 1 100 ? -5.041 12.661 -11.203 1.00 70.50 100 LEU A CA 1
ATOM 790 C C . LEU A 1 100 ? -5.979 13.864 -11.366 1.00 70.50 100 LEU A C 1
ATOM 792 O O . LEU A 1 100 ? -6.421 14.412 -10.366 1.00 70.50 100 LEU A O 1
ATOM 796 N N . GLN A 1 101 ? -6.328 14.240 -12.600 1.00 71.12 101 GLN A N 1
ATOM 797 C CA . GLN A 1 101 ? -7.263 15.350 -12.844 1.00 71.12 101 GLN A CA 1
ATOM 798 C C . GLN A 1 101 ? -8.633 15.080 -12.214 1.00 71.12 101 GLN A C 1
ATOM 800 O O . GLN A 1 101 ? -9.246 15.972 -11.642 1.00 71.12 101 GLN A O 1
ATOM 805 N N . ALA A 1 102 ? -9.081 13.825 -12.243 1.00 76.00 102 ALA A N 1
ATOM 806 C CA . ALA A 1 102 ? -10.329 13.451 -11.608 1.00 76.00 102 ALA A CA 1
ATOM 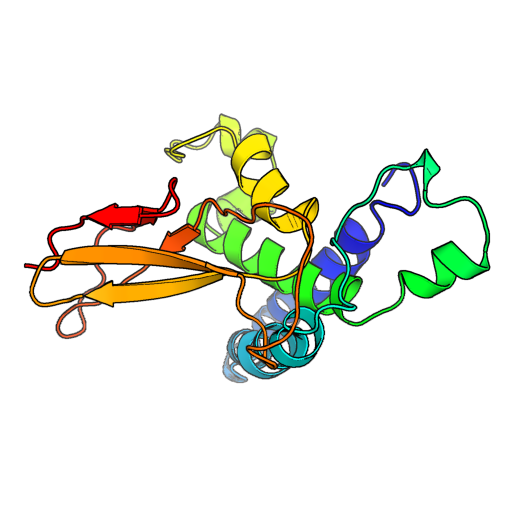807 C C . ALA A 1 102 ? -10.242 13.406 -10.085 1.00 76.00 102 ALA A C 1
ATOM 809 O O . ALA A 1 102 ? -11.286 13.483 -9.457 1.00 76.00 102 ALA A O 1
ATOM 810 N N . VAL A 1 103 ? -9.050 13.289 -9.487 1.00 76.50 103 VAL A N 1
ATOM 811 C CA . VAL A 1 103 ? -8.891 13.435 -8.032 1.00 76.50 103 VAL A CA 1
ATOM 812 C C . VAL A 1 103 ? -9.188 14.875 -7.632 1.00 76.50 103 VAL A C 1
ATOM 814 O O . VAL A 1 103 ? -9.983 15.081 -6.720 1.00 76.50 103 VAL A O 1
ATOM 817 N N . ASP A 1 104 ? -8.628 15.848 -8.353 1.00 74.88 104 ASP A N 1
ATOM 818 C CA . ASP A 1 104 ? -8.860 17.275 -8.100 1.00 74.88 104 ASP A CA 1
ATOM 819 C C . ASP A 1 104 ? -10.327 17.676 -8.352 1.00 74.88 104 ASP A C 1
ATOM 821 O O . ASP A 1 104 ? -10.888 18.476 -7.604 1.00 74.88 104 ASP A O 1
ATOM 825 N N . ASP A 1 105 ? -10.965 17.079 -9.365 1.00 73.25 105 ASP A N 1
ATOM 826 C CA . ASP A 1 105 ? -12.389 17.283 -9.669 1.00 73.25 105 ASP A CA 1
ATOM 827 C C . ASP A 1 105 ? -13.330 16.450 -8.774 1.00 73.25 105 ASP A C 1
ATOM 829 O O . ASP A 1 105 ? -14.543 16.683 -8.734 1.00 73.25 105 ASP A O 1
ATOM 833 N N . SER A 1 106 ? -12.806 15.438 -8.077 1.00 70.19 106 SER A N 1
ATOM 834 C CA . SER A 1 106 ? -13.587 14.615 -7.160 1.00 70.19 106 SER A CA 1
ATOM 835 C C . SER A 1 106 ? -13.703 15.302 -5.805 1.00 70.19 106 SER A C 1
ATOM 837 O O . SER A 1 106 ? -12.735 15.823 -5.265 1.00 70.19 106 SER A O 1
ATOM 839 N N . ASN A 1 107 ? -14.873 15.214 -5.172 1.00 74.25 107 ASN A N 1
ATOM 840 C CA . ASN A 1 107 ? -15.054 15.636 -3.778 1.00 74.25 107 ASN A CA 1
ATOM 841 C C . ASN A 1 107 ? -14.382 14.665 -2.773 1.00 74.25 107 ASN A C 1
ATOM 843 O O . ASN A 1 107 ? -14.871 14.498 -1.654 1.00 74.25 107 ASN A O 1
ATOM 847 N N . VAL A 1 108 ? -13.301 13.975 -3.160 1.00 82.56 108 VAL A N 1
ATOM 848 C CA . VAL A 1 108 ? -12.556 13.077 -2.272 1.00 82.56 108 VAL A CA 1
ATOM 849 C C . VAL A 1 108 ? -11.731 13.924 -1.308 1.00 82.56 108 VAL A C 1
ATOM 851 O O . VAL A 1 108 ? -10.770 14.589 -1.685 1.00 82.56 108 VAL A O 1
ATOM 854 N N . SER A 1 109 ? -12.105 13.887 -0.032 1.00 86.25 109 SER A N 1
ATOM 855 C CA . SER A 1 109 ? -11.369 14.572 1.028 1.00 86.25 109 SER A CA 1
ATOM 856 C C . SER A 1 109 ? -10.197 13.711 1.495 1.00 86.25 109 SER A C 1
ATOM 858 O O . SER A 1 109 ? -10.388 12.683 2.147 1.00 86.25 109 SER A O 1
ATOM 860 N N . LEU A 1 110 ? -8.975 14.129 1.161 1.00 90.62 110 LEU A N 1
ATOM 861 C CA . LEU A 1 110 ? -7.747 13.503 1.647 1.00 90.62 110 LEU A CA 1
ATOM 862 C C . LEU A 1 110 ? -7.170 14.298 2.828 1.00 90.62 110 LEU A C 1
ATOM 864 O O . LEU A 1 110 ? -7.202 15.529 2.826 1.00 90.62 110 LEU A O 1
ATOM 868 N N . PRO A 1 111 ? -6.572 13.629 3.829 1.00 93.50 111 PRO A N 1
ATOM 869 C CA . PRO A 1 111 ? -5.984 14.319 4.979 1.00 93.50 111 PRO A CA 1
ATOM 870 C C . PRO A 1 111 ? -4.732 15.137 4.628 1.00 93.50 111 PRO A C 1
ATOM 872 O O . PRO A 1 111 ? -4.323 16.004 5.403 1.00 93.50 111 PRO A O 1
ATOM 875 N N . ARG A 1 112 ? -4.079 14.823 3.506 1.00 94.56 112 ARG A N 1
ATOM 876 C CA . ARG A 1 112 ? -2.861 15.445 2.967 1.00 94.56 112 ARG A CA 1
ATOM 877 C C . ARG A 1 112 ? -2.907 15.379 1.444 1.00 94.56 112 ARG A C 1
ATOM 879 O O . ARG A 1 112 ? -3.755 14.678 0.894 1.00 94.56 112 ARG A O 1
ATOM 886 N N . SER A 1 113 ? -1.997 16.077 0.763 1.00 92.00 113 SER A N 1
ATOM 887 C CA . SER A 1 113 ? -1.915 15.959 -0.695 1.00 92.00 113 SER A CA 1
ATOM 888 C C . SER A 1 113 ? -1.609 14.516 -1.103 1.00 92.00 113 SER A C 1
ATOM 890 O O . SER A 1 113 ? -0.917 13.782 -0.388 1.00 92.00 113 SER A O 1
ATOM 892 N N . LEU A 1 114 ? -2.091 14.105 -2.278 1.00 90.94 114 LEU A N 1
ATOM 893 C CA . LEU A 1 114 ? -1.846 12.754 -2.775 1.00 90.94 114 LEU A CA 1
ATOM 894 C C . LEU A 1 114 ? -0.344 12.444 -2.857 1.00 90.94 114 LEU A C 1
ATOM 896 O O . LEU A 1 114 ? 0.081 11.352 -2.490 1.00 90.94 114 LEU A O 1
ATOM 900 N N . ASN A 1 115 ? 0.464 13.423 -3.271 1.00 91.62 115 ASN A N 1
ATOM 901 C CA . ASN A 1 115 ? 1.917 13.294 -3.324 1.00 91.62 115 ASN A CA 1
ATOM 902 C C . ASN A 1 115 ? 2.518 13.026 -1.935 1.00 91.62 115 ASN A C 1
ATOM 904 O O . ASN A 1 115 ? 3.330 12.120 -1.781 1.00 91.62 115 ASN A O 1
ATOM 908 N N . GLU A 1 116 ? 2.098 13.761 -0.901 1.00 94.56 116 GLU A N 1
ATOM 909 C CA . GLU A 1 116 ? 2.573 13.522 0.467 1.00 94.56 116 GLU A CA 1
ATOM 910 C C . GLU A 1 116 ? 2.207 12.127 0.977 1.00 94.56 116 GLU A C 1
ATOM 912 O O . GLU A 1 116 ? 3.029 11.499 1.640 1.00 94.56 116 GLU A O 1
ATOM 917 N N . ILE A 1 117 ? 1.004 11.635 0.660 1.00 95.75 117 ILE A N 1
ATOM 918 C CA . ILE A 1 117 ? 0.562 10.283 1.027 1.00 95.75 117 ILE A CA 1
ATOM 919 C C . ILE A 1 117 ? 1.405 9.242 0.293 1.00 95.75 117 ILE A C 1
ATOM 921 O O . ILE A 1 117 ? 2.031 8.397 0.932 1.00 95.75 117 ILE A O 1
ATOM 925 N N . MET A 1 118 ? 1.465 9.316 -1.037 1.00 95.25 118 MET A N 1
ATOM 926 C CA . MET A 1 118 ? 2.136 8.311 -1.863 1.00 95.25 118 MET A CA 1
ATOM 927 C C . MET A 1 118 ? 3.645 8.277 -1.629 1.00 95.25 118 MET A C 1
ATOM 929 O O . MET A 1 118 ? 4.220 7.191 -1.595 1.00 95.25 118 MET A O 1
ATOM 933 N N . ASN A 1 119 ? 4.281 9.418 -1.345 1.00 95.50 119 ASN A N 1
ATOM 934 C CA . ASN A 1 119 ? 5.704 9.471 -1.001 1.00 95.50 119 ASN A CA 1
ATOM 935 C C . ASN A 1 119 ? 6.054 8.608 0.217 1.00 95.50 119 ASN A C 1
ATOM 937 O O . ASN A 1 119 ? 7.142 8.035 0.259 1.00 95.50 119 ASN A O 1
ATOM 941 N N . ARG A 1 120 ? 5.128 8.434 1.171 1.00 96.81 120 ARG A N 1
ATOM 942 C CA . ARG A 1 120 ? 5.329 7.525 2.311 1.00 96.81 120 ARG A CA 1
ATOM 943 C C . ARG A 1 120 ? 5.321 6.049 1.925 1.00 96.81 120 ARG A C 1
ATOM 945 O O . ARG A 1 120 ? 5.842 5.234 2.673 1.00 96.81 120 ARG A O 1
ATOM 952 N N . TRP A 1 121 ? 4.748 5.693 0.784 1.00 97.69 121 TRP A N 1
ATOM 953 C CA . TRP A 1 121 ? 4.655 4.307 0.327 1.00 97.69 121 TRP A CA 1
ATOM 954 C C . TRP A 1 121 ? 5.688 3.957 -0.743 1.00 97.69 121 TRP A C 1
ATOM 956 O O . TRP A 1 121 ? 6.043 2.786 -0.863 1.00 97.69 121 TRP A O 1
ATOM 966 N N . ILE A 1 122 ? 6.189 4.949 -1.491 1.00 96.19 122 ILE A N 1
ATOM 967 C CA . ILE A 1 122 ? 7.077 4.701 -2.638 1.00 96.19 122 ILE A CA 1
ATOM 968 C C . ILE A 1 122 ? 8.551 5.042 -2.382 1.00 96.19 122 ILE A C 1
ATOM 970 O O . ILE A 1 122 ? 9.412 4.373 -2.944 1.00 96.19 122 ILE A O 1
ATOM 974 N N . LEU A 1 123 ? 8.859 6.036 -1.534 1.00 94.88 123 LEU A N 1
ATOM 975 C CA . LEU A 1 123 ? 10.238 6.521 -1.318 1.00 94.88 123 LEU A CA 1
ATOM 976 C C . LEU A 1 123 ? 10.965 5.841 -0.147 1.00 94.88 123 LEU A C 1
ATOM 978 O O . LEU A 1 123 ? 12.137 6.115 0.105 1.00 94.88 123 LEU A O 1
ATOM 982 N N . GLN A 1 124 ? 10.287 4.951 0.578 1.00 95.06 124 GLN A N 1
ATOM 983 C CA . GLN A 1 124 ? 10.877 4.143 1.644 1.00 95.06 124 GLN A CA 1
ATOM 984 C C . GLN A 1 124 ? 10.536 2.661 1.452 1.00 95.06 124 GLN A C 1
ATOM 986 O O . GLN A 1 124 ? 9.491 2.315 0.899 1.00 95.06 124 GLN A O 1
ATOM 991 N N . MET A 1 125 ? 11.440 1.786 1.893 1.00 95.12 125 MET A N 1
ATOM 992 C CA . MET A 1 125 ? 11.231 0.334 1.856 1.00 95.12 125 MET A CA 1
ATOM 993 C C . MET A 1 125 ? 10.278 -0.123 2.965 1.00 95.12 125 MET A C 1
ATOM 995 O O . MET A 1 125 ? 10.045 0.617 3.925 1.00 95.12 125 MET A O 1
ATOM 999 N N . GLY A 1 126 ? 9.772 -1.347 2.848 1.00 96.44 126 GLY A N 1
ATOM 1000 C CA . GLY A 1 126 ? 8.936 -1.959 3.868 1.00 96.44 126 GLY A CA 1
ATOM 1001 C C . GLY A 1 126 ? 7.535 -1.372 3.972 1.00 96.44 126 GLY A C 1
ATOM 1002 O O . GLY A 1 126 ? 7.073 -0.592 3.128 1.00 96.44 126 GLY A O 1
ATOM 1003 N N . PHE A 1 127 ? 6.864 -1.770 5.048 1.00 97.94 127 PHE A N 1
ATOM 1004 C CA . PHE A 1 127 ? 5.490 -1.410 5.376 1.00 97.94 127 PHE A CA 1
ATOM 1005 C C . PHE A 1 127 ? 5.283 -1.401 6.903 1.00 97.94 127 PHE A C 1
ATOM 1007 O O . PHE A 1 127 ? 6.079 -1.990 7.649 1.00 97.94 127 PHE A O 1
ATOM 1014 N N . PRO A 1 128 ? 4.230 -0.731 7.406 1.00 97.75 128 PRO A N 1
ATOM 1015 C CA . PRO A 1 128 ? 3.956 -0.705 8.831 1.00 97.75 128 PRO A CA 1
ATOM 1016 C C . PRO A 1 128 ? 3.165 -1.937 9.288 1.00 97.75 128 PRO A C 1
ATOM 1018 O O . PRO A 1 128 ? 2.222 -2.365 8.625 1.00 97.75 128 PRO A O 1
ATOM 1021 N N . VAL A 1 129 ? 3.457 -2.420 10.495 1.00 97.12 129 VAL A N 1
ATOM 1022 C CA . VAL A 1 129 ? 2.453 -3.086 11.331 1.00 97.12 129 VAL A CA 1
ATOM 1023 C C . VAL A 1 129 ? 1.709 -2.016 12.125 1.00 97.12 129 VAL A C 1
ATOM 1025 O O . VAL A 1 129 ? 2.331 -1.165 12.767 1.00 97.12 129 VAL A O 1
ATOM 1028 N N . VAL A 1 130 ? 0.378 -2.047 12.062 1.00 97.56 130 VAL A N 1
ATOM 1029 C CA . VAL A 1 130 ? -0.495 -1.178 12.858 1.00 97.56 130 VAL A CA 1
ATOM 1030 C C . VAL A 1 130 ? -1.048 -1.979 14.029 1.00 97.56 130 VAL A C 1
ATOM 1032 O O . VAL A 1 130 ? -1.707 -2.999 13.839 1.00 97.56 130 VAL A O 1
ATOM 1035 N N . THR A 1 131 ? -0.796 -1.499 15.243 1.00 97.31 131 THR A N 1
ATOM 1036 C CA . THR A 1 131 ? -1.312 -2.089 16.479 1.00 97.31 131 THR A CA 1
ATOM 1037 C C . THR A 1 131 ? -2.438 -1.221 17.018 1.00 97.31 131 THR A C 1
ATOM 1039 O O . THR A 1 131 ? -2.250 -0.017 17.220 1.00 97.31 131 THR A O 1
ATOM 1042 N N . ILE A 1 132 ? -3.586 -1.847 17.278 1.00 95.25 132 ILE A N 1
ATOM 1043 C CA . ILE A 1 132 ? -4.780 -1.207 17.835 1.00 95.25 132 ILE A CA 1
ATOM 1044 C C . ILE A 1 132 ? -5.031 -1.766 19.235 1.00 95.25 132 ILE A C 1
ATOM 1046 O O . ILE A 1 132 ? -5.228 -2.970 19.399 1.00 95.25 132 ILE A O 1
ATOM 1050 N N . ASP A 1 133 ? -5.058 -0.893 20.237 1.00 94.56 133 ASP A N 1
ATOM 1051 C CA . ASP A 1 133 ? -5.578 -1.201 21.566 1.00 94.56 133 ASP A CA 1
ATOM 1052 C C . ASP A 1 133 ? -7.069 -0.855 21.598 1.00 94.56 133 ASP A C 1
ATOM 1054 O O . ASP A 1 133 ? -7.465 0.309 21.648 1.00 94.56 133 ASP A O 1
ATOM 1058 N N . THR A 1 134 ? -7.912 -1.881 21.562 1.00 90.75 134 THR A N 1
ATOM 1059 C CA . THR A 1 134 ? -9.372 -1.724 21.530 1.00 90.75 134 THR A CA 1
ATOM 1060 C C . THR A 1 134 ? -9.969 -1.302 22.871 1.00 90.75 134 THR A C 1
ATOM 1062 O O . THR A 1 134 ? -11.112 -0.851 22.899 1.00 90.75 134 THR A O 1
ATOM 1065 N N . SER A 1 135 ? -9.219 -1.409 23.973 1.00 92.06 135 SER A N 1
ATOM 1066 C CA . SER A 1 135 ? -9.677 -0.996 25.303 1.00 92.06 135 SER A CA 1
ATOM 1067 C C . SER A 1 135 ? -9.536 0.511 25.521 1.00 92.06 135 SER A C 1
ATOM 1069 O O . SER A 1 135 ? -10.410 1.135 26.121 1.00 92.06 135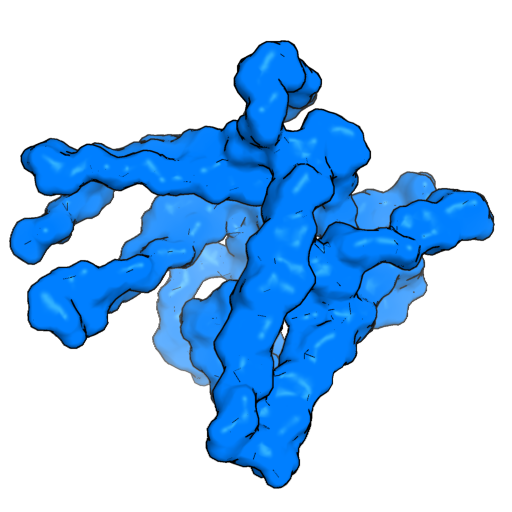 SER A O 1
ATOM 1071 N N . THR A 1 136 ? -8.460 1.102 24.997 1.00 92.69 136 THR A N 1
ATOM 1072 C CA . THR A 1 136 ? -8.157 2.536 25.135 1.00 92.69 136 THR A CA 1
ATOM 1073 C C . THR A 1 136 ? -8.442 3.334 23.865 1.00 92.69 136 THR A C 1
ATOM 1075 O O . THR A 1 136 ? -8.547 4.558 23.912 1.00 92.69 136 THR A O 1
ATOM 1078 N N . GLY A 1 137 ? -8.543 2.657 22.722 1.00 92.31 137 GLY A N 1
ATOM 1079 C CA . GLY A 1 137 ? -8.566 3.281 21.406 1.00 92.31 137 GLY A CA 1
ATOM 1080 C C . GLY A 1 137 ? -7.195 3.676 20.865 1.00 92.31 137 GLY A C 1
ATOM 1081 O O . GLY A 1 137 ? -7.120 4.321 19.818 1.00 92.31 137 GLY A O 1
ATOM 1082 N N . GLY A 1 138 ? -6.114 3.300 21.554 1.00 95.94 138 GLY A N 1
ATOM 1083 C CA . GLY A 1 138 ? -4.747 3.604 21.149 1.00 95.94 138 GLY A CA 1
ATOM 1084 C C . GLY A 1 138 ? -4.376 2.983 19.802 1.00 95.94 138 GLY A C 1
ATOM 1085 O O . GLY A 1 138 ? -4.652 1.816 19.534 1.00 95.94 138 GLY A O 1
ATOM 1086 N N . LEU A 1 139 ? -3.710 3.771 18.965 1.00 96.50 139 LEU A N 1
ATOM 1087 C CA . LEU A 1 139 ? -3.165 3.375 17.672 1.00 96.50 139 LEU A CA 1
ATOM 1088 C C . LEU A 1 139 ? -1.656 3.579 17.672 1.00 96.50 139 LEU A C 1
ATOM 1090 O O . LEU A 1 139 ? -1.158 4.606 18.135 1.00 96.50 139 LEU A O 1
ATOM 1094 N N . SER A 1 140 ? -0.920 2.641 17.087 1.00 97.56 140 SER A N 1
ATOM 1095 C CA . SER A 1 140 ? 0.497 2.841 16.789 1.00 97.56 140 SER A CA 1
ATOM 1096 C C . SER A 1 140 ? 0.907 2.133 15.510 1.00 97.56 140 SER A C 1
ATOM 1098 O O . SER A 1 140 ? 0.332 1.109 15.155 1.00 97.56 140 SER A O 1
ATOM 1100 N N . GLN A 1 141 ? 1.916 2.676 14.836 1.00 97.75 141 GLN A N 1
ATOM 1101 C CA . GLN A 1 141 ? 2.567 2.046 13.694 1.00 97.75 141 GLN A CA 1
ATOM 1102 C C . GLN A 1 141 ? 4.059 1.849 13.961 1.00 97.75 141 GLN A C 1
ATOM 1104 O O . GLN A 1 141 ? 4.720 2.678 14.598 1.00 97.75 141 GLN A O 1
ATOM 1109 N N . LYS A 1 142 ? 4.599 0.744 13.452 1.00 96.00 142 LYS A N 1
ATOM 1110 C CA . LYS A 1 142 ? 6.036 0.452 13.441 1.00 96.00 142 LYS A CA 1
ATOM 1111 C C . LYS A 1 142 ? 6.403 -0.216 12.125 1.00 96.00 142 LYS A C 1
ATOM 1113 O O . LYS A 1 142 ? 5.599 -0.974 11.599 1.00 96.00 142 LYS A O 1
ATOM 1118 N N . HIS A 1 143 ? 7.607 0.036 11.617 1.00 96.75 143 HIS A N 1
ATOM 1119 C CA . HIS A 1 143 ? 8.142 -0.727 10.490 1.00 96.75 143 HIS A CA 1
ATOM 1120 C C . HIS A 1 143 ? 8.183 -2.210 10.866 1.00 96.75 143 HIS A C 1
ATOM 1122 O O . HIS A 1 143 ? 8.757 -2.565 11.897 1.00 96.75 143 HIS A O 1
ATOM 1128 N N . PHE A 1 144 ? 7.519 -3.044 10.072 1.00 96.56 144 PHE A N 1
ATOM 1129 C CA . PHE A 1 144 ? 7.496 -4.478 10.294 1.00 96.56 144 PHE A CA 1
ATOM 1130 C C . PHE A 1 144 ? 8.711 -5.132 9.638 1.00 96.56 144 PHE A C 1
ATOM 1132 O O . PHE A 1 144 ? 8.913 -4.992 8.435 1.00 96.56 144 PHE A O 1
ATOM 1139 N N . LEU A 1 145 ? 9.489 -5.864 10.433 1.00 96.69 145 LEU A N 1
ATOM 1140 C CA . LEU A 1 145 ? 10.576 -6.719 9.969 1.00 96.69 145 LEU A CA 1
ATOM 1141 C C . LEU A 1 145 ? 10.343 -8.138 10.493 1.00 96.69 145 LEU A C 1
ATOM 1143 O O . LEU A 1 145 ? 9.875 -8.308 11.620 1.00 96.69 145 LEU A O 1
ATOM 1147 N N . LEU A 1 146 ? 10.662 -9.149 9.681 1.00 94.88 146 LEU A N 1
ATOM 1148 C CA . LEU A 1 146 ? 10.540 -10.556 10.092 1.00 94.88 146 LEU A CA 1
ATOM 1149 C C . LEU A 1 146 ? 11.543 -10.922 11.189 1.00 94.88 146 LEU A C 1
ATOM 1151 O O . LEU A 1 146 ? 11.223 -11.698 12.087 1.00 94.88 146 LEU A O 1
ATOM 1155 N N . ASP A 1 147 ? 12.746 -10.361 11.103 1.00 94.62 147 ASP A N 1
ATOM 1156 C CA . ASP A 1 147 ? 13.775 -10.486 12.125 1.00 94.62 147 ASP A CA 1
ATOM 1157 C C . ASP A 1 147 ? 13.718 -9.266 13.063 1.00 94.62 147 ASP A C 1
ATOM 1159 O O . ASP A 1 147 ? 13.997 -8.147 12.620 1.00 94.62 147 ASP A O 1
ATOM 1163 N N . PRO A 1 148 ? 13.353 -9.441 14.346 1.00 88.69 148 PRO A N 1
ATOM 1164 C CA . PRO A 1 148 ? 13.244 -8.336 15.295 1.00 88.69 148 PRO A CA 1
ATOM 1165 C C . PRO A 1 148 ? 14.598 -7.712 15.665 1.00 88.69 148 PRO A C 1
ATOM 1167 O O . PRO A 1 148 ? 14.615 -6.582 16.150 1.00 88.69 148 PRO A O 1
ATOM 1170 N N . GLU A 1 149 ? 15.712 -8.416 15.432 1.00 91.69 149 GLU A N 1
ATOM 1171 C CA . GLU A 1 149 ? 17.068 -7.930 15.725 1.00 91.69 149 GLU A CA 1
ATOM 1172 C C . GLU A 1 149 ? 17.669 -7.124 14.564 1.00 91.69 149 GLU A C 1
ATOM 1174 O O . GLU A 1 149 ? 18.723 -6.498 14.701 1.00 91.69 149 GLU A O 1
ATOM 1179 N N . SER A 1 150 ? 16.998 -7.107 13.411 1.00 91.75 150 SER A N 1
ATOM 1180 C CA . SER A 1 150 ? 17.431 -6.326 12.261 1.00 91.75 150 SER A CA 1
ATOM 1181 C C . SER A 1 150 ? 17.384 -4.823 12.555 1.00 91.75 150 SER A C 1
ATOM 1183 O O . SER A 1 150 ? 16.362 -4.265 12.959 1.00 91.75 150 SER A O 1
ATOM 1185 N N . VAL A 1 151 ? 18.500 -4.141 12.293 1.00 83.81 151 VAL A N 1
ATOM 1186 C CA . VAL A 1 151 ? 18.641 -2.696 12.497 1.00 83.81 151 VAL A CA 1
ATOM 1187 C C . VAL A 1 151 ? 18.498 -1.971 11.165 1.00 83.81 151 VAL A C 1
ATOM 1189 O O . VAL A 1 151 ? 19.170 -2.298 10.189 1.00 83.81 151 VAL A O 1
ATOM 1192 N N . VAL A 1 152 ? 17.645 -0.948 11.133 1.00 84.31 152 VAL A N 1
ATOM 1193 C CA . VAL A 1 152 ? 17.473 -0.060 9.978 1.00 84.31 152 VAL A CA 1
ATOM 1194 C C . VAL A 1 152 ? 17.778 1.381 10.376 1.00 84.31 152 VAL A C 1
ATOM 1196 O O . VAL A 1 152 ? 17.277 1.883 11.379 1.00 84.31 152 VAL A O 1
ATOM 1199 N N . ASP A 1 153 ? 18.600 2.058 9.576 1.00 77.19 153 ASP A N 1
ATOM 1200 C CA . ASP A 1 153 ? 19.255 3.317 9.958 1.00 77.19 153 ASP A CA 1
ATOM 1201 C C . ASP A 1 153 ? 18.458 4.576 9.555 1.00 77.19 153 ASP A C 1
ATOM 1203 O O . ASP A 1 153 ? 18.994 5.548 9.028 1.00 77.19 153 ASP A O 1
ATOM 1207 N N . ARG A 1 154 ? 17.127 4.543 9.718 1.00 82.81 154 ARG A N 1
ATOM 1208 C CA . ARG A 1 154 ? 16.255 5.713 9.495 1.00 82.81 154 ARG A CA 1
ATOM 1209 C C . ARG A 1 154 ? 14.904 5.583 10.202 1.00 82.81 154 ARG A C 1
ATOM 1211 O O . ARG A 1 154 ? 14.411 4.466 10.374 1.00 82.81 154 ARG A O 1
ATOM 1218 N N . PRO A 1 155 ? 14.263 6.702 10.586 1.00 87.06 155 PRO A N 1
ATOM 1219 C CA . PRO A 1 155 ? 12.893 6.673 11.075 1.00 87.06 155 PRO A CA 1
ATOM 1220 C C . PRO A 1 155 ? 11.930 6.344 9.928 1.00 87.06 155 PRO A C 1
ATOM 1222 O O . PRO A 1 155 ? 11.952 6.993 8.886 1.00 87.06 155 PRO A O 1
ATOM 1225 N N . TYR A 1 156 ? 11.066 5.357 10.148 1.00 93.62 156 TYR A N 1
ATOM 1226 C CA . TYR A 1 156 ? 10.008 4.973 9.217 1.00 93.62 156 TYR A CA 1
ATOM 1227 C C . TYR A 1 156 ? 8.643 5.392 9.753 1.00 93.62 156 TYR A C 1
ATOM 1229 O O . TYR A 1 156 ? 8.316 5.130 10.915 1.00 93.62 156 TYR A O 1
ATOM 1237 N N . GLU A 1 157 ? 7.848 6.019 8.893 1.00 95.88 157 GLU A N 1
ATOM 1238 C CA . GLU A 1 157 ? 6.491 6.461 9.206 1.00 95.88 157 GLU A CA 1
ATOM 1239 C C . GLU A 1 157 ? 5.659 6.548 7.927 1.00 95.88 157 GLU A C 1
ATOM 1241 O O . GLU A 1 157 ? 6.117 7.086 6.913 1.00 95.88 157 GLU A O 1
ATOM 1246 N N . TRP A 1 158 ? 4.432 6.036 7.987 1.00 97.88 158 TRP A N 1
ATOM 1247 C CA . TRP A 1 158 ? 3.484 6.016 6.882 1.00 97.88 158 TRP A CA 1
ATOM 1248 C C . TRP A 1 158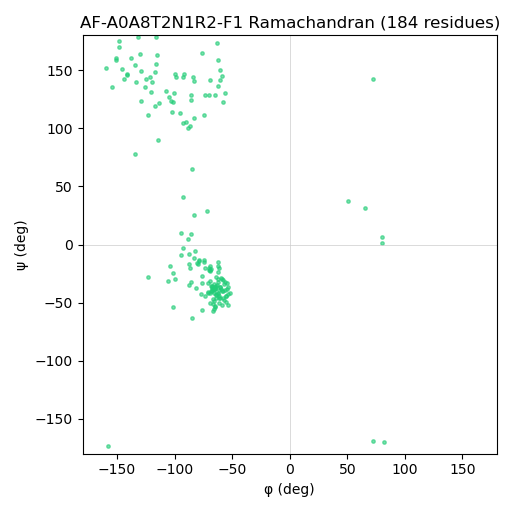 ? 2.241 6.844 7.193 1.00 97.88 158 TRP A C 1
ATOM 1250 O O . TRP A 1 158 ? 1.861 7.017 8.350 1.00 97.88 158 TRP A O 1
ATOM 1260 N N . PHE A 1 159 ? 1.572 7.317 6.142 1.00 97.88 159 PHE A N 1
ATOM 1261 C CA . PHE A 1 159 ? 0.179 7.748 6.235 1.00 97.88 159 PHE A CA 1
ATOM 1262 C C . PHE A 1 159 ? -0.684 6.551 5.862 1.00 97.88 159 PHE A C 1
ATOM 1264 O O . PHE A 1 159 ? -0.726 6.158 4.694 1.00 97.88 159 PHE A O 1
ATOM 1271 N N . VAL A 1 160 ? -1.298 5.933 6.870 1.00 97.81 160 VAL A N 1
ATOM 1272 C CA . VAL A 1 160 ? -1.978 4.644 6.712 1.00 97.81 160 VAL A CA 1
ATOM 1273 C C . VAL A 1 160 ? -3.490 4.856 6.629 1.00 97.81 160 VAL A C 1
ATOM 1275 O O . VAL A 1 160 ? -4.075 5.288 7.628 1.00 97.81 160 VAL A O 1
ATOM 1278 N N . PRO A 1 161 ? -4.132 4.567 5.480 1.00 96.69 161 PRO A N 1
ATOM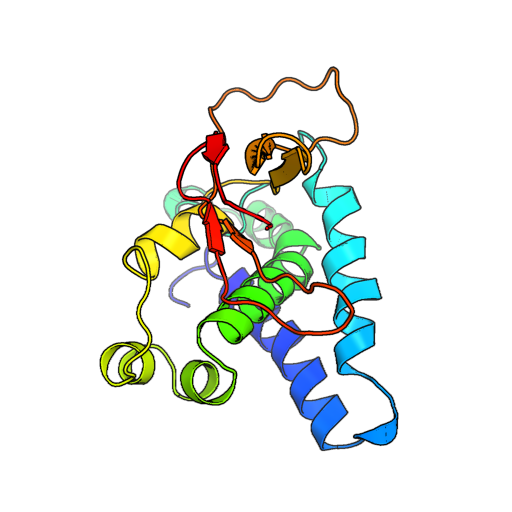 1279 C CA . PRO A 1 161 ? -5.584 4.481 5.401 1.00 96.69 161 PRO A CA 1
ATOM 1280 C C . PRO A 1 161 ? -6.053 3.189 6.077 1.00 96.69 161 PRO A C 1
ATOM 1282 O O . PRO A 1 161 ? -5.552 2.105 5.781 1.00 96.69 161 PRO A O 1
ATOM 1285 N N . ILE A 1 162 ? -7.014 3.300 6.989 1.00 95.69 162 ILE A N 1
ATOM 1286 C CA . ILE A 1 162 ? -7.557 2.186 7.767 1.00 95.69 162 ILE A CA 1
ATOM 1287 C C . ILE A 1 162 ? -9.063 2.134 7.530 1.00 95.69 162 ILE A C 1
ATOM 1289 O O . ILE A 1 162 ? -9.806 3.008 7.980 1.00 95.69 162 ILE A O 1
ATOM 1293 N N . THR A 1 163 ? -9.515 1.088 6.846 1.00 94.38 163 THR A N 1
ATOM 1294 C CA . THR A 1 163 ? -10.925 0.695 6.828 1.00 94.38 163 THR A CA 1
ATOM 1295 C C . THR A 1 163 ? -11.169 -0.316 7.941 1.00 94.38 163 THR A C 1
ATOM 1297 O O . THR A 1 163 ? -10.282 -1.091 8.308 1.00 94.38 163 THR A O 1
ATOM 1300 N N . TRP A 1 164 ? -12.359 -0.288 8.533 1.00 93.62 164 TRP A N 1
ATOM 1301 C CA . TRP A 1 164 ? -12.696 -1.184 9.630 1.00 93.62 164 TRP A CA 1
ATOM 1302 C C . TRP A 1 164 ? -14.192 -1.474 9.667 1.00 93.62 164 TRP A C 1
ATOM 1304 O O . TRP A 1 164 ? -15.021 -0.757 9.107 1.00 93.62 164 TRP A O 1
ATOM 1314 N N . THR A 1 165 ? -14.536 -2.576 10.322 1.00 94.38 165 THR A N 1
ATOM 1315 C CA . THR A 1 165 ? -15.902 -3.088 10.388 1.00 94.38 165 THR A CA 1
ATOM 1316 C C . THR A 1 165 ? -16.215 -3.454 11.826 1.00 94.38 165 THR A C 1
ATOM 1318 O O . THR A 1 165 ? -15.391 -4.041 12.529 1.00 94.38 165 THR A O 1
ATOM 1321 N N . LYS A 1 166 ? -17.435 -3.156 12.265 1.00 91.19 166 LYS A N 1
ATOM 1322 C CA . LYS A 1 166 ? -17.917 -3.484 13.601 1.00 91.19 166 LYS A CA 1
ATOM 1323 C C . LYS A 1 166 ? -19.251 -4.197 13.518 1.00 91.19 166 LYS A C 1
ATOM 1325 O O . LYS A 1 166 ? -20.205 -3.674 12.956 1.00 91.19 166 LYS A O 1
ATOM 1330 N N . LYS A 1 167 ? -19.323 -5.404 14.093 1.00 92.69 167 LYS A N 1
ATOM 1331 C CA . LYS A 1 167 ? -20.526 -6.260 14.048 1.00 92.69 167 LYS A CA 1
ATOM 1332 C C . LYS A 1 167 ? -21.069 -6.442 12.615 1.00 92.69 167 LYS A C 1
ATOM 1334 O O . LYS A 1 167 ? -22.275 -6.451 12.407 1.00 92.69 167 LYS A O 1
ATOM 1339 N N . GLY A 1 168 ? -20.167 -6.552 11.636 1.00 93.31 168 GLY A N 1
ATOM 1340 C CA . GLY A 1 168 ? -20.511 -6.694 10.216 1.00 93.31 168 GLY A CA 1
ATOM 1341 C C . GLY A 1 168 ? -20.888 -5.395 9.494 1.00 93.31 168 GLY A C 1
ATOM 1342 O O . GLY A 1 168 ? -21.193 -5.451 8.311 1.00 93.31 168 GLY A O 1
ATOM 1343 N N . VAL A 1 169 ? -20.856 -4.240 10.168 1.00 95.25 169 VAL A N 1
ATOM 1344 C CA . VAL A 1 169 ? -21.164 -2.932 9.572 1.00 95.25 169 VAL A CA 1
ATOM 1345 C C . VAL A 1 169 ? -19.872 -2.168 9.310 1.00 95.25 169 VAL A C 1
ATOM 1347 O O . VAL A 1 169 ? -19.080 -1.956 10.235 1.00 95.25 169 VAL A O 1
ATOM 1350 N N . GLU A 1 170 ? -19.652 -1.771 8.060 1.00 94.12 170 GLU A N 1
ATOM 1351 C CA . GLU A 1 170 ? -18.535 -0.907 7.673 1.00 94.12 170 GLU A CA 1
ATOM 1352 C C . GLU A 1 170 ? -18.626 0.440 8.396 1.00 94.12 170 GLU A C 1
ATOM 1354 O O . GLU A 1 170 ? -19.714 0.955 8.655 1.00 94.12 170 GLU A O 1
ATOM 1359 N N . GLN A 1 171 ? -17.478 0.957 8.808 1.00 94.44 171 GLN A N 1
ATOM 1360 C CA . GLN A 1 171 ? -17.366 2.193 9.569 1.00 94.44 171 GLN A CA 1
ATOM 1361 C C . GLN A 1 171 ? -16.615 3.239 8.753 1.00 94.44 171 GLN A C 1
ATOM 1363 O O . GLN A 1 171 ? -15.902 2.902 7.807 1.00 94.44 171 GLN A O 1
ATOM 1368 N N . GLU A 1 172 ? -16.735 4.503 9.160 1.00 91.31 172 GLU A N 1
ATOM 1369 C CA . GLU A 1 172 ? -16.008 5.593 8.512 1.00 91.31 172 GLU A CA 1
ATOM 1370 C C . GLU A 1 172 ? -14.490 5.327 8.527 1.00 91.31 172 GLU A C 1
ATOM 1372 O O . GLU A 1 172 ? -13.930 5.004 9.589 1.00 91.31 172 GLU A O 1
ATOM 1377 N N . PRO A 1 173 ? -13.808 5.455 7.372 1.00 92.25 173 PRO A N 1
ATOM 1378 C CA . PRO A 1 173 ? -12.372 5.249 7.287 1.00 92.25 173 PRO A CA 1
ATOM 1379 C C . PRO A 1 173 ? -11.594 6.198 8.202 1.00 92.25 173 PRO A C 1
ATOM 1381 O O . PRO A 1 173 ? -11.930 7.373 8.366 1.00 92.25 173 PRO A O 1
ATOM 1384 N N . HIS A 1 174 ? -10.491 5.702 8.754 1.00 93.94 174 HIS A N 1
ATOM 1385 C CA . HIS A 1 174 ? -9.580 6.477 9.587 1.00 93.94 174 HIS A CA 1
ATOM 1386 C C . HIS A 1 174 ? -8.197 6.580 8.940 1.00 93.94 174 HIS A C 1
ATOM 1388 O O . HIS A 1 174 ? -7.743 5.660 8.266 1.00 93.94 174 HIS A O 1
ATOM 1394 N N . TRP A 1 175 ? -7.498 7.688 9.182 1.00 96.12 175 TRP A N 1
ATOM 1395 C CA . TRP A 1 175 ? -6.130 7.892 8.716 1.00 96.12 175 TRP A CA 1
ATOM 1396 C C . TRP A 1 175 ? -5.173 8.030 9.893 1.00 96.12 175 TRP A C 1
ATOM 1398 O O . TRP A 1 175 ? -5.257 8.988 10.663 1.00 96.12 175 TRP A O 1
ATOM 1408 N N . LEU A 1 176 ? -4.205 7.120 9.980 1.00 97.25 176 LEU A N 1
ATOM 1409 C CA . LEU A 1 176 ? -3.095 7.238 10.919 1.00 97.25 176 LEU A CA 1
ATOM 1410 C C . LEU A 1 176 ? -1.961 8.029 10.253 1.00 97.25 176 LEU A C 1
ATOM 1412 O O . LEU A 1 176 ? -1.215 7.498 9.433 1.00 97.25 176 LEU A O 1
ATOM 1416 N N . LEU A 1 177 ? -1.863 9.319 10.588 1.00 96.38 177 LEU A N 1
ATOM 1417 C CA . LEU A 1 177 ? -0.890 10.258 9.999 1.00 96.38 177 LEU A CA 1
ATOM 1418 C C . LEU A 1 177 ? 0.402 10.403 10.807 1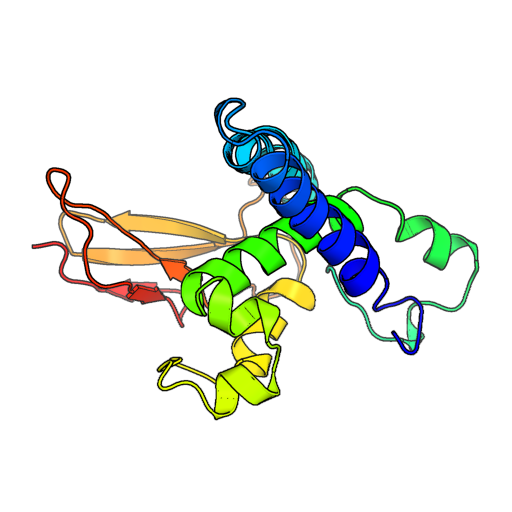.00 96.38 177 LEU A C 1
ATOM 1420 O O . LEU A 1 177 ? 1.327 11.080 10.368 1.00 96.38 177 LEU A O 1
ATOM 1424 N N . GLN A 1 178 ? 0.427 9.834 12.009 1.00 95.25 178 GLN A N 1
ATOM 1425 C CA . GLN A 1 178 ? 1.542 9.911 12.942 1.00 95.25 178 GLN A CA 1
ATOM 1426 C C . GLN A 1 178 ? 1.900 8.514 13.451 1.00 95.25 178 GLN A C 1
ATOM 1428 O O . GLN A 1 178 ? 1.104 7.577 13.353 1.00 95.25 178 GLN A O 1
ATOM 1433 N N . LYS A 1 179 ? 3.084 8.372 14.047 1.00 94.12 179 LYS A N 1
ATOM 1434 C CA . LYS A 1 179 ? 3.563 7.118 14.642 1.00 94.12 179 LYS A CA 1
ATOM 1435 C C . LYS A 1 179 ? 2.597 6.529 15.672 1.00 94.12 179 LYS A C 1
ATOM 1437 O O . LYS A 1 179 ? 2.503 5.310 15.808 1.00 94.12 179 LYS A O 1
ATOM 1442 N N . THR A 1 180 ? 1.887 7.388 16.391 1.00 94.81 180 THR A N 1
ATOM 1443 C CA . THR A 1 180 ? 0.847 7.018 17.351 1.00 94.81 180 THR A CA 1
ATOM 1444 C C . THR A 1 180 ? -0.377 7.898 17.165 1.00 94.81 180 THR A C 1
ATOM 1446 O O . THR A 1 180 ? -0.255 9.038 16.726 1.00 94.81 180 THR A O 1
ATOM 1449 N N . GLY A 1 181 ? -1.542 7.398 17.554 1.00 92.12 181 GLY A N 1
ATOM 1450 C CA . GLY A 1 181 ? -2.790 8.146 17.546 1.00 92.12 181 GLY A CA 1
ATOM 1451 C C . GLY A 1 181 ? -3.800 7.540 18.508 1.00 92.12 181 GLY A C 1
ATOM 1452 O O . GLY A 1 181 ? -3.500 6.600 19.246 1.00 92.12 181 GLY A O 1
ATOM 1453 N N . SER A 1 182 ? -5.014 8.066 18.481 1.00 87.81 182 SER A N 1
ATOM 1454 C CA . SER A 1 182 ? -6.152 7.464 19.159 1.00 87.81 182 SER A CA 1
ATOM 1455 C C . SER A 1 182 ? -7.393 7.603 18.293 1.00 87.81 182 SER A C 1
ATOM 1457 O O . SER A 1 182 ? -7.566 8.583 17.566 1.00 87.81 182 SER A O 1
ATOM 1459 N N . HIS A 1 183 ? -8.255 6.601 18.365 1.00 87.94 183 HIS A N 1
ATOM 1460 C CA . HIS A 1 183 ? -9.556 6.623 17.727 1.00 87.94 183 HIS A CA 1
ATOM 1461 C C . HIS A 1 183 ? -10.566 5.907 18.618 1.00 87.94 183 HIS A C 1
ATOM 1463 O O . HIS A 1 183 ? -10.243 4.925 19.286 1.00 87.94 183 HIS A O 1
ATOM 1469 N N . VAL A 1 184 ? -11.790 6.423 18.665 1.00 81.69 184 VAL A N 1
ATOM 1470 C CA . VAL A 1 184 ? -12.844 5.855 19.502 1.00 81.69 184 VAL A CA 1
ATOM 1471 C C . VAL A 1 184 ? -13.541 4.748 18.716 1.00 81.69 184 VAL A C 1
ATOM 1473 O O . VAL A 1 184 ? -14.395 5.019 17.882 1.00 81.69 184 VAL A O 1
ATOM 1476 N N . TRP A 1 185 ? -13.211 3.490 19.011 1.00 74.31 185 TRP A N 1
ATOM 1477 C CA . TRP A 1 185 ? -13.816 2.308 18.370 1.00 74.31 185 TRP A CA 1
ATOM 1478 C C . TRP A 1 185 ? -15.163 1.889 19.009 1.00 74.31 185 TRP A C 1
ATOM 1480 O O . TRP A 1 185 ? -15.526 0.703 18.996 1.00 74.31 185 TRP A O 1
ATOM 1490 N N . SER A 1 186 ? -15.876 2.840 19.638 1.00 62.91 186 SER A N 1
ATOM 1491 C CA . SER A 1 186 ? -17.081 2.616 20.470 1.00 62.91 186 SER A CA 1
ATOM 1492 C C . SER A 1 186 ? -18.347 2.307 19.702 1.00 62.91 186 SER A C 1
ATOM 1494 O O . SER A 1 186 ? -18.384 2.534 18.480 1.00 62.91 186 SER A O 1
#

Secondary structure (DSSP, 8-state):
--SGGGHHHHHHHHHHHHHHHHHHH-GGG-HHHHHIIIIIIHHHHHHTSTT---S---GGG--SHHHHHHTSSHIIIIIHHHHHHHHHHHH-HHHHHH-HHHHHHS----SS-HHHHHHHHHSSSS-EEEEE-TTT-EEEEEE--SSTT---SS-----EEE--EETTEE---EEE-SSEEE----

Mean predicted aligned error: 4.34 Å

Radius of gyration: 17.4 Å; Cα contacts (8 Å, |Δi|>4): 252; chains: 1; bounding box: 45×34×44 Å

InterPro domains:
  IPR014782 Peptidase M1, membrane alanine aminopeptidase [PF01433] (1-102)
  IPR027268 Peptidase M4/M1, CTD superfamily [G3DSA:1.10.390.10] (1-126)
  IPR050344 Peptidase M1 family aminopeptidases [PTHR11533] (1-173)

Sequence (186 aa):
MKWWNDLWLNEGFATYVSYLGANDAEPDWGVKDLMVLYNVHGVFAVDALASSHPLSSREEEINKPAQINELFDSITYSKGASVLRMLSNFLSEPVFVKGLQAVDDSNVSLPRSLNEIMNRWILQMGFPVVTIDTSTGGLSQKHFLLDPESVVDRPYEWFVPITWTKKGVEQEPHWLLQKTGSHVWS

Nearest PDB structures (foldseek):
  6u7g-assembly2_B  TM=9.665E-01  e=1.834E-20  Homo sapiens
  5lhd-assembly1_A  TM=9.747E-01  e=6.416E-20  Homo sapiens
  4naq-assembly1_A  TM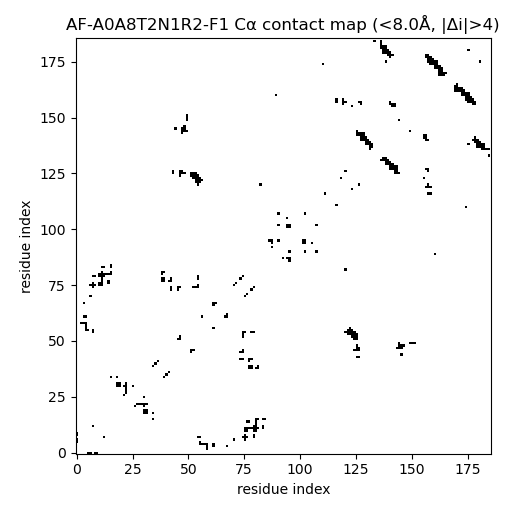=9.700E-01  e=1.236E-19  Sus scrofa
  4f5c-assembly2_B  TM=9.659E-01  e=1.265E-18  Sus scrofa
  4f5c-assembly1_A  TM=9.659E-01  e=1.265E-18  Sus scrofa